Protein AF-0000000077102112 (afdb_homodimer)

Organism: NCBI:txid592028

Sequence (318 aa):
MKQGGIRLAAVKQLTRPEEIVARIREIYVPNHFMSDYFHIDIDDIRCGKVTVSLLTDPRKHTNHREVLHGGVMMALADSVTGVTGASVGAVVVTVSLTMSFIRNARPGSRIRVKSHITHNGRTTIVIAAEMYDEDDKLMANILADMMIVDHFPEIPRKWMKQGGIRLAAVKQLTRPEEIVARIREIYVPNHFMSDYFHIDIDDIRCGKVTVSLLTDPRKHTNHREVLHGGVMMALADSVTGVTGASVGAVVVTVSLTMSFIRNARPGSRIRVKSHITHNGRTTIVIAAEMYDEDDKLMANILADMMIVDHFPEIPRKW

InterPro domains:
  IPR003736 Phenylacetic acid degradation-related domain [TIGR00369] (39-141)
  IPR006683 Thioesterase domain [PF03061] (67-139)
  IPR029069 HotDog domain superfamily [SSF54637] (22-140)
  IPR039298 Acyl-coenzyme A thioesterase 13 [PTHR21660] (39-142)

Structure (mmCIF, N/CA/C/O backbone):
data_AF-0000000077102112-model_v1
#
loop_
_entity.id
_entity.type
_entity.pdbx_description
1 polymer 'Thioesterase domain-containing protein'
#
loop_
_atom_site.group_PDB
_atom_site.id
_atom_site.type_symbol
_atom_site.label_atom_id
_atom_site.label_alt_id
_atom_site.label_comp_id
_atom_site.label_asym_id
_atom_site.label_entity_id
_atom_site.label_seq_id
_atom_site.pdbx_PDB_ins_code
_atom_site.Cartn_x
_atom_site.Cartn_y
_atom_site.Cartn_z
_atom_site.occupancy
_atom_site.B_iso_or_equiv
_atom_site.auth_seq_id
_atom_site.auth_comp_id
_atom_site.auth_asym_id
_atom_site.auth_atom_id
_atom_site.pdbx_PDB_model_num
ATOM 1 N N . MET A 1 1 ? 27.438 43.812 20.016 1 35.31 1 MET A N 1
ATOM 2 C CA . MET A 1 1 ? 26.266 43.938 19.141 1 35.31 1 MET A CA 1
ATOM 3 C C . MET A 1 1 ? 25.297 42.781 19.359 1 35.31 1 MET A C 1
ATOM 5 O O . MET A 1 1 ? 25.688 41.625 19.281 1 35.31 1 MET A O 1
ATOM 9 N N . LYS A 1 2 ? 24.266 43 20.172 1 42.12 2 LYS A N 1
ATOM 10 C CA . LYS A 1 2 ? 23.281 42.031 20.641 1 42.12 2 LYS A CA 1
ATOM 11 C C . LYS A 1 2 ? 22.609 41.312 19.469 1 42.12 2 LYS A C 1
ATOM 13 O O . LYS A 1 2 ? 22.125 41.969 18.531 1 42.12 2 LYS A O 1
ATOM 18 N N . GLN A 1 3 ? 23.016 40.156 18.969 1 40.22 3 GLN A N 1
ATOM 19 C CA . GLN A 1 3 ? 22.344 39.375 17.938 1 40.22 3 GLN A CA 1
ATOM 20 C C . GLN A 1 3 ? 20.828 39.312 18.188 1 40.22 3 GLN A C 1
ATOM 22 O O . GLN A 1 3 ? 20.391 38.75 19.188 1 40.22 3 GLN A O 1
ATOM 27 N N . GLY A 1 4 ? 20.016 40.344 17.859 1 37.41 4 GLY A N 1
ATOM 28 C CA . GLY A 1 4 ? 18.562 40.375 17.969 1 37.41 4 GLY A CA 1
ATOM 29 C C . GLY A 1 4 ? 17.922 39.094 17.484 1 37.41 4 GLY A C 1
ATOM 30 O O . GLY A 1 4 ? 18.125 38.688 16.344 1 37.41 4 GLY A O 1
ATOM 31 N N . GLY A 1 5 ? 17.703 38.125 18.328 1 43.81 5 GLY A N 1
ATOM 32 C CA . GLY A 1 5 ? 16.984 36.906 17.984 1 43.81 5 GLY A CA 1
ATOM 33 C C . GLY A 1 5 ? 15.734 37.156 17.172 1 43.81 5 GLY A C 1
ATOM 34 O O . GLY A 1 5 ? 14.875 37.938 17.578 1 43.81 5 GLY A O 1
ATOM 35 N N . ILE A 1 6 ? 15.805 37.25 15.867 1 45.69 6 ILE A N 1
ATOM 36 C CA . ILE A 1 6 ? 14.633 37.281 15 1 45.69 6 ILE A CA 1
ATOM 37 C C . ILE A 1 6 ? 13.531 36.406 15.578 1 45.69 6 ILE A C 1
ATOM 39 O O . ILE A 1 6 ? 13.719 35.188 15.75 1 45.69 6 ILE A O 1
ATOM 43 N N . ARG A 1 7 ? 12.758 36.844 16.531 1 47.5 7 ARG A N 1
ATOM 44 C CA . ARG A 1 7 ? 11.523 36.188 16.969 1 47.5 7 ARG A CA 1
ATOM 45 C C . ARG A 1 7 ? 10.703 35.719 15.766 1 47.5 7 ARG A C 1
ATOM 47 O O . ARG A 1 7 ? 10.195 36.531 15.008 1 47.5 7 ARG A O 1
ATOM 54 N N . LEU A 1 8 ? 10.969 34.656 15.102 1 48.09 8 LEU A N 1
ATOM 55 C CA . LEU A 1 8 ? 10.016 34.125 14.133 1 48.09 8 LEU A CA 1
ATOM 56 C C . LEU A 1 8 ? 8.586 34.344 14.602 1 48.09 8 LEU A C 1
ATOM 58 O O . LEU A 1 8 ? 8.227 33.969 15.719 1 48.09 8 LEU A O 1
ATOM 62 N N . ALA A 1 9 ? 7.906 35.375 14.258 1 52.84 9 ALA A N 1
ATOM 63 C CA . ALA A 1 9 ? 6.516 35.719 14.547 1 52.84 9 ALA A CA 1
ATOM 64 C C . ALA A 1 9 ? 5.656 34.469 14.695 1 52.84 9 ALA A C 1
ATOM 66 O O . ALA A 1 9 ? 5.723 33.562 13.859 1 52.84 9 ALA A O 1
ATOM 67 N N . ALA A 1 10 ? 5.219 34.062 15.867 1 67.62 10 ALA A N 1
ATOM 68 C CA . ALA A 1 10 ? 4.34 32.969 16.219 1 67.62 10 ALA A CA 1
ATOM 69 C C . ALA A 1 10 ? 3.135 32.875 15.289 1 67.62 10 ALA A C 1
ATOM 71 O O . ALA A 1 10 ? 2.418 33.875 15.117 1 67.62 10 ALA A O 1
ATOM 72 N N . VAL A 1 11 ? 3.07 32.125 14.172 1 79.62 11 VAL A N 1
ATOM 73 C CA . VAL A 1 11 ? 1.922 31.906 13.297 1 79.62 11 VAL A CA 1
ATOM 74 C C . VAL A 1 11 ? 0.667 31.688 14.141 1 79.62 11 VAL A C 1
ATOM 76 O O . VAL A 1 11 ? 0.67 30.859 15.062 1 79.62 11 VAL A O 1
ATOM 79 N N . LYS A 1 12 ? -0.269 32.625 14.031 1 91.69 12 LYS A N 1
ATOM 80 C CA . LYS A 1 12 ? -1.549 32.469 14.719 1 91.69 12 LYS A CA 1
ATOM 81 C C . LYS A 1 12 ? -2.25 31.188 14.305 1 91.69 12 LYS A C 1
ATOM 83 O O . LYS A 1 12 ? -2.385 30.906 13.109 1 91.69 12 LYS A O 1
ATOM 88 N N . GLN A 1 13 ? -2.699 30.422 15.289 1 95.25 13 GLN A N 1
ATOM 89 C CA . GLN A 1 13 ? -3.416 29.188 15.008 1 95.25 13 GLN A CA 1
ATOM 90 C C . GLN A 1 13 ? -4.855 29.469 14.578 1 95.25 13 GLN A C 1
ATOM 92 O O . GLN A 1 13 ? -5.5 30.375 15.109 1 95.25 13 GLN A O 1
ATOM 97 N N . LEU A 1 14 ? -5.254 28.688 13.602 1 97.5 14 LEU A N 1
ATOM 98 C CA . LEU A 1 14 ? -6.652 28.75 13.188 1 97.5 14 LEU A CA 1
ATOM 99 C C . LEU A 1 14 ? -7.57 28.266 14.305 1 97.5 14 LEU A C 1
ATOM 101 O O . LEU A 1 14 ? -7.203 27.375 15.07 1 97.5 14 LEU A O 1
ATOM 105 N N . THR A 1 15 ? -8.781 28.859 14.391 1 96.12 15 THR A N 1
ATOM 106 C CA . THR A 1 15 ? -9.656 28.5 15.5 1 96.12 15 THR A CA 1
ATOM 107 C C . THR A 1 15 ? -10.969 27.906 14.992 1 96.12 15 THR A C 1
ATOM 109 O O . THR A 1 15 ? -11.633 27.156 15.703 1 96.12 15 THR A O 1
ATOM 112 N N . ARG A 1 16 ? -11.336 28.25 13.789 1 97.56 16 ARG A N 1
ATOM 113 C CA . ARG A 1 16 ? -12.594 27.75 13.234 1 97.56 16 ARG A CA 1
ATOM 114 C C . ARG A 1 16 ? -12.391 26.406 12.531 1 97.56 16 ARG A C 1
ATOM 116 O O . ARG A 1 16 ? -11.547 26.297 11.633 1 97.56 16 ARG A O 1
ATOM 123 N N . PRO A 1 17 ? -13.148 25.453 12.883 1 98.19 17 PRO A N 1
ATOM 124 C CA . PRO A 1 17 ? -12.992 24.125 12.273 1 98.19 17 PRO A CA 1
ATOM 125 C C . PRO A 1 17 ? -13.023 24.172 10.75 1 98.19 17 PRO A C 1
ATOM 127 O O . PRO A 1 17 ? -12.234 23.5 10.094 1 98.19 17 PRO A O 1
ATOM 130 N N . GLU A 1 18 ? -13.891 24.953 10.172 1 98.25 18 GLU A N 1
ATOM 131 C CA . GLU A 1 18 ? -14.023 25.031 8.719 1 98.25 18 GLU A CA 1
ATOM 132 C C . GLU A 1 18 ? -12.742 25.547 8.078 1 98.25 18 GLU A C 1
ATOM 134 O O . GLU A 1 18 ? -12.375 25.109 6.98 1 98.25 18 GLU A O 1
ATOM 139 N N . GLU A 1 19 ? -12.078 26.469 8.711 1 98.44 19 GLU A N 1
ATOM 140 C CA . GLU A 1 19 ? -10.82 27.016 8.203 1 98.44 19 GLU A CA 1
ATOM 141 C C . GLU A 1 19 ? -9.688 26 8.312 1 98.44 19 GLU A C 1
ATOM 143 O O . GLU A 1 19 ? -8.82 25.922 7.441 1 98.44 19 GLU A O 1
ATOM 148 N N . ILE A 1 20 ? -9.703 25.297 9.445 1 98.69 20 ILE A N 1
ATOM 149 C CA . ILE A 1 20 ? -8.695 24.266 9.664 1 98.69 20 ILE A CA 1
ATOM 150 C C . ILE A 1 20 ? -8.82 23.172 8.594 1 98.69 20 ILE A C 1
ATOM 152 O O . ILE A 1 20 ? -7.832 22.797 7.957 1 98.69 20 ILE A O 1
ATOM 156 N N . VAL A 1 21 ? -10.039 22.719 8.336 1 98.81 21 VAL A N 1
ATOM 157 C CA . VAL A 1 21 ? -10.32 21.688 7.328 1 98.81 21 VAL A CA 1
ATOM 158 C C . VAL A 1 21 ? -9.891 22.188 5.949 1 98.81 21 VAL A C 1
ATOM 160 O O . VAL A 1 21 ? -9.25 21.453 5.195 1 98.81 21 VAL A O 1
ATOM 163 N N . ALA A 1 22 ? -10.219 23.453 5.602 1 98.69 22 ALA A N 1
ATOM 164 C CA . ALA A 1 22 ? -9.844 24.047 4.316 1 98.69 22 ALA A CA 1
ATOM 165 C C . ALA A 1 22 ? -8.328 24.094 4.152 1 98.69 22 ALA A C 1
ATOM 167 O O . ALA A 1 22 ? -7.809 23.797 3.074 1 98.69 22 ALA A O 1
ATOM 168 N N . ARG A 1 23 ? -7.652 24.422 5.219 1 98.5 23 ARG A N 1
ATOM 169 C CA . ARG A 1 23 ? -6.199 24.516 5.18 1 98.5 23 ARG A CA 1
ATOM 170 C C . ARG A 1 23 ? -5.566 23.156 4.93 1 98.5 23 ARG A C 1
ATOM 172 O O . ARG A 1 23 ? -4.613 23.031 4.156 1 98.5 23 ARG A O 1
ATOM 179 N N . ILE A 1 24 ? -6.055 22.141 5.641 1 98.69 24 ILE A N 1
ATOM 180 C CA . ILE A 1 24 ? -5.539 20.797 5.465 1 98.69 24 ILE A CA 1
ATOM 181 C C . ILE A 1 24 ? -5.738 20.344 4.02 1 98.69 24 ILE A C 1
ATOM 183 O O . ILE A 1 24 ? -4.828 19.781 3.406 1 98.69 24 ILE A O 1
ATOM 187 N N . ARG A 1 25 ? -6.891 20.578 3.422 1 98.56 25 ARG A N 1
ATOM 188 C CA . ARG A 1 25 ? -7.148 20.219 2.027 1 98.56 25 ARG A CA 1
ATOM 189 C C . ARG A 1 25 ? -6.188 20.953 1.095 1 98.56 25 ARG A C 1
ATOM 191 O O . ARG A 1 25 ? -5.691 20.359 0.128 1 98.56 25 ARG A O 1
ATOM 198 N N . GLU A 1 26 ? -5.918 22.203 1.374 1 98.06 26 GLU A N 1
ATOM 199 C CA . GLU A 1 26 ? -4.988 23 0.574 1 98.06 26 GLU A CA 1
ATOM 200 C C . GLU A 1 26 ? -3.586 22.391 0.599 1 98.06 26 GLU A C 1
ATOM 202 O O . GLU A 1 26 ? -2.904 22.344 -0.428 1 98.06 26 GLU A O 1
ATOM 207 N N . ILE A 1 27 ? -3.174 21.984 1.814 1 97.81 27 ILE A N 1
ATOM 208 C CA . ILE A 1 27 ? -1.849 21.406 1.995 1 97.81 27 ILE A CA 1
ATOM 209 C C . ILE A 1 27 ? -1.694 20.172 1.092 1 97.81 27 ILE A C 1
ATOM 211 O O . ILE A 1 27 ? -0.616 19.938 0.545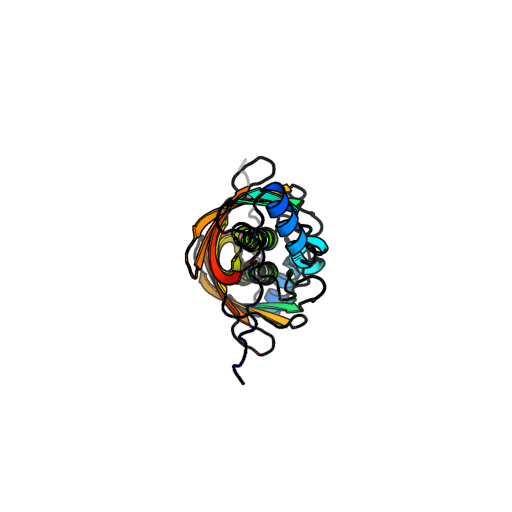 1 97.81 27 ILE A O 1
ATOM 215 N N . TYR A 1 28 ? -2.756 19.406 0.877 1 97.81 28 TYR A N 1
ATOM 216 C CA . TYR A 1 28 ? -2.633 18.109 0.229 1 97.81 28 TYR A CA 1
ATOM 217 C C . TYR A 1 28 ? -3.043 18.188 -1.236 1 97.81 28 TYR A C 1
ATOM 219 O O . TYR A 1 28 ? -3.031 17.188 -1.946 1 97.81 28 TYR A O 1
ATOM 227 N N . VAL A 1 29 ? -3.303 19.375 -1.762 1 94.88 29 VAL A N 1
ATOM 228 C CA . VAL A 1 29 ? -3.674 19.609 -3.152 1 94.88 29 VAL A CA 1
ATOM 229 C C . VAL A 1 29 ? -2.529 19.188 -4.07 1 94.88 29 VAL A C 1
ATOM 231 O O . VAL A 1 29 ? -2.738 18.453 -5.039 1 94.88 29 VAL A O 1
ATOM 234 N N . PRO A 1 30 ? -1.342 19.547 -3.67 1 94.75 30 PRO A N 1
ATOM 235 C CA . PRO A 1 30 ? -0.249 19.188 -4.582 1 94.75 30 PRO A CA 1
ATOM 236 C C . PRO A 1 30 ? 0.264 17.766 -4.367 1 94.75 30 PRO A C 1
ATOM 238 O O . PRO A 1 30 ? 1.397 17.453 -4.738 1 94.75 30 PRO A O 1
ATOM 241 N N . ASN A 1 31 ? -0.495 16.969 -3.75 1 97.19 31 ASN A N 1
ATOM 242 C CA . ASN A 1 31 ? -0.128 15.57 -3.561 1 97.19 31 ASN A CA 1
ATOM 243 C C . ASN A 1 31 ? -0.348 14.758 -4.832 1 97.19 31 ASN A C 1
ATOM 245 O O . ASN A 1 31 ? -1.435 14.219 -5.047 1 97.19 31 ASN A O 1
ATOM 249 N N . HIS A 1 32 ? 0.63 14.523 -5.621 1 96.62 32 HIS A N 1
ATOM 250 C CA . HIS A 1 32 ? 0.5 13.953 -6.957 1 96.62 32 HIS A CA 1
ATOM 251 C C . HIS A 1 32 ? -0.043 12.523 -6.895 1 96.62 32 HIS A C 1
ATOM 253 O O . HIS A 1 32 ? -0.903 12.148 -7.695 1 96.62 32 HIS A O 1
ATOM 259 N N . PHE A 1 33 ? 0.491 11.766 -5.922 1 98.5 33 PHE A N 1
ATOM 260 C CA . PHE A 1 33 ? 0.051 10.383 -5.832 1 98.5 33 PHE A CA 1
ATOM 261 C C . PHE A 1 33 ? -1.434 10.305 -5.496 1 98.5 33 PHE A C 1
ATOM 263 O O . PHE A 1 33 ? -2.197 9.625 -6.184 1 98.5 33 PHE A O 1
ATOM 270 N N . MET A 1 34 ? -1.859 11.039 -4.512 1 97.81 34 MET A N 1
ATOM 271 C CA . MET A 1 34 ? -3.234 10.984 -4.02 1 97.81 34 MET A CA 1
ATOM 272 C C . MET A 1 34 ? -4.191 11.633 -5.012 1 97.81 34 MET A C 1
ATOM 274 O O . MET A 1 34 ? -5.203 11.039 -5.387 1 97.81 34 MET A O 1
ATOM 278 N N . SER A 1 35 ? -3.824 12.812 -5.469 1 96.5 35 SER A N 1
ATOM 279 C CA . SER A 1 35 ? -4.766 13.656 -6.199 1 96.5 35 SER A CA 1
ATOM 280 C C . SER A 1 35 ? -4.75 13.336 -7.691 1 96.5 35 SER A C 1
ATOM 282 O O . SER A 1 35 ? -5.805 13.164 -8.305 1 96.5 35 SER A O 1
ATOM 284 N N . ASP A 1 36 ? -3.633 13.117 -8.289 1 95.94 36 ASP A N 1
ATOM 285 C CA . ASP A 1 36 ? -3.506 13.031 -9.742 1 95.94 36 ASP A CA 1
ATOM 286 C C . ASP A 1 36 ? -3.479 11.578 -10.203 1 95.94 36 ASP A C 1
ATOM 288 O O . ASP A 1 36 ? -4 11.25 -11.273 1 95.94 36 ASP A O 1
ATOM 292 N N . TYR A 1 37 ? -2.865 10.75 -9.445 1 97 37 TYR A N 1
ATOM 293 C CA . TYR A 1 37 ? -2.598 9.398 -9.93 1 97 37 TYR A CA 1
ATOM 294 C C . TYR A 1 37 ? -3.658 8.422 -9.43 1 97 37 TYR A C 1
ATOM 296 O O . TYR A 1 37 ? -4.352 7.789 -10.227 1 97 37 TYR A O 1
ATOM 304 N N . PHE A 1 38 ? -3.912 8.352 -8.047 1 97.56 38 PHE A N 1
ATOM 305 C CA . PHE A 1 38 ? -4.875 7.414 -7.48 1 97.56 38 PHE A CA 1
ATOM 306 C C . PHE A 1 38 ? -6.258 8.039 -7.395 1 97.56 38 PHE A C 1
ATOM 308 O O . PHE A 1 38 ? -7.258 7.336 -7.246 1 97.56 38 PHE A O 1
ATOM 315 N N . HIS A 1 39 ? -6.34 9.359 -7.438 1 97.19 39 HIS A N 1
ATOM 316 C CA . HIS A 1 39 ? -7.598 10.086 -7.328 1 97.19 39 HIS A CA 1
ATOM 317 C C . HIS A 1 39 ? -8.32 9.742 -6.031 1 97.19 39 HIS A C 1
ATOM 319 O O . HIS A 1 39 ? -9.5 9.375 -6.047 1 97.19 39 HIS A O 1
ATOM 325 N N . ILE A 1 40 ? -7.625 9.93 -4.969 1 98.5 40 ILE A N 1
ATOM 326 C CA . ILE A 1 40 ? -8.148 9.703 -3.627 1 98.5 40 ILE A CA 1
ATOM 327 C C . ILE A 1 40 ? -8.844 10.961 -3.125 1 98.5 40 ILE A C 1
ATOM 329 O O . ILE A 1 40 ? -8.312 12.062 -3.246 1 98.5 40 ILE A O 1
ATOM 333 N N . ASP A 1 41 ? -10.016 10.773 -2.59 1 98.44 41 ASP A N 1
ATOM 334 C CA . ASP A 1 41 ? -10.789 11.883 -2.033 1 98.44 41 ASP A CA 1
ATOM 335 C C . ASP A 1 41 ? -10.633 11.953 -0.515 1 98.44 41 ASP A C 1
ATOM 337 O O . ASP A 1 41 ? -10.648 10.93 0.165 1 98.44 41 ASP A O 1
ATOM 341 N N . ILE A 1 42 ? -10.453 13.125 -0.014 1 98.81 42 ILE A N 1
ATOM 342 C CA . ILE A 1 42 ? -10.562 13.367 1.421 1 98.81 42 ILE A CA 1
ATOM 343 C C . ILE A 1 42 ? -12.016 13.695 1.775 1 98.81 42 ILE A C 1
ATOM 345 O O . ILE A 1 42 ? -12.477 14.812 1.534 1 98.81 42 ILE A O 1
ATOM 349 N N . ASP A 1 43 ? -12.711 12.797 2.402 1 98.81 43 ASP A N 1
ATOM 350 C CA . ASP A 1 43 ? -14.164 12.891 2.549 1 98.81 43 ASP A CA 1
ATOM 351 C C . ASP A 1 43 ? -14.539 13.703 3.787 1 98.81 43 ASP A C 1
ATOM 353 O O . ASP A 1 43 ? -15.508 14.461 3.768 1 98.81 43 ASP A O 1
ATOM 357 N N . ASP A 1 44 ? -13.82 13.43 4.848 1 98.81 44 ASP A N 1
ATOM 358 C CA . ASP A 1 44 ? -14.133 14.039 6.133 1 98.81 44 ASP A CA 1
ATOM 359 C C . ASP A 1 44 ? -12.867 14.258 6.961 1 98.81 44 ASP A C 1
ATOM 361 O O . ASP A 1 44 ? -11.961 13.414 6.949 1 98.81 44 ASP A O 1
ATOM 365 N N . ILE A 1 45 ? -12.82 15.375 7.566 1 98.88 45 ILE A N 1
ATOM 366 C CA . ILE A 1 45 ? -11.742 15.719 8.484 1 98.88 45 ILE A CA 1
ATOM 367 C C . ILE A 1 45 ? -12.328 16.25 9.789 1 98.88 45 ILE A C 1
ATOM 369 O O . ILE A 1 45 ? -13.094 17.219 9.789 1 98.88 45 ILE A O 1
ATOM 373 N N . ARG A 1 46 ? -12.055 15.641 10.797 1 98.81 46 ARG A N 1
ATOM 374 C CA . ARG A 1 46 ? -12.25 16.094 12.164 1 98.81 46 ARG A CA 1
ATOM 375 C C . ARG A 1 46 ? -10.953 16.031 12.961 1 98.81 46 ARG A C 1
ATOM 377 O O . ARG A 1 46 ? -9.953 15.484 12.484 1 98.81 46 ARG A O 1
ATOM 384 N N . CYS A 1 47 ? -10.953 16.672 14.109 1 98.81 47 CYS A N 1
ATOM 385 C CA . CYS A 1 47 ? -9.75 16.641 14.938 1 98.81 47 CYS A CA 1
ATOM 386 C C . CYS A 1 47 ? -9.367 15.211 15.297 1 98.81 47 CYS A C 1
ATOM 388 O O . CYS A 1 47 ? -10.047 14.562 16.094 1 98.81 47 CYS A O 1
ATOM 390 N N . GLY A 1 48 ? -8.328 14.727 14.656 1 98.81 48 GLY A N 1
ATOM 391 C CA . GLY A 1 48 ? -7.793 13.406 14.938 1 98.81 48 GLY A CA 1
ATOM 392 C C . GLY A 1 48 ? -8.547 12.297 14.242 1 98.81 48 GLY A C 1
ATOM 393 O O . GLY A 1 48 ? -8.328 11.109 14.516 1 98.81 48 GLY A O 1
ATOM 394 N N . LYS A 1 49 ? -9.5 12.578 13.391 1 98.94 49 LYS A N 1
ATOM 395 C CA . LYS A 1 49 ? -10.305 11.609 12.648 1 98.94 49 LYS A CA 1
ATOM 396 C C . LYS A 1 49 ? -10.438 12.016 11.188 1 98.94 49 LYS A C 1
ATOM 398 O O . LYS A 1 49 ? -10.812 13.148 10.883 1 98.94 49 LYS A O 1
ATOM 403 N N . VAL A 1 50 ? -10.141 11.094 10.305 1 98.94 50 VAL A N 1
ATOM 404 C CA . VAL A 1 50 ? -10.164 11.414 8.883 1 98.94 50 VAL A CA 1
ATOM 405 C C . VAL A 1 50 ? -10.734 10.234 8.094 1 98.94 50 VAL A C 1
ATOM 407 O O . VAL A 1 50 ? -10.5 9.078 8.445 1 98.94 50 VAL A O 1
ATOM 410 N N . THR A 1 51 ? -11.492 10.523 7.059 1 98.94 51 THR A N 1
ATOM 411 C CA . THR A 1 51 ? -11.977 9.539 6.098 1 98.94 51 THR A CA 1
ATOM 412 C C . THR A 1 51 ? -11.523 9.891 4.684 1 98.94 51 THR A C 1
ATOM 414 O O . THR A 1 51 ? -11.648 11.039 4.25 1 98.94 51 THR A O 1
ATOM 417 N N . VAL A 1 52 ? -10.953 8.945 4.008 1 98.94 52 VAL A N 1
ATOM 418 C CA . VAL A 1 52 ? -10.625 9.086 2.592 1 98.94 52 VAL A CA 1
ATOM 419 C C . VAL A 1 52 ? -11.281 7.965 1.795 1 98.94 52 VAL A C 1
ATOM 421 O O . VAL A 1 52 ? -11.688 6.949 2.363 1 98.94 52 VAL A O 1
ATOM 424 N N . SER A 1 53 ? -11.375 8.156 0.477 1 98.88 53 SER A N 1
ATOM 425 C CA . SER A 1 53 ? -12 7.137 -0.353 1 98.88 53 SER A CA 1
ATOM 426 C C . SER A 1 53 ? -11.43 7.141 -1.766 1 98.88 53 SER A C 1
ATOM 428 O O . SER A 1 53 ? -10.719 8.078 -2.15 1 98.88 53 SER A O 1
ATOM 430 N N . LEU A 1 54 ? -11.672 6.082 -2.441 1 98.5 54 LEU A N 1
ATOM 431 C CA . LEU A 1 54 ? -11.242 5.844 -3.816 1 98.5 54 LEU A CA 1
ATOM 432 C C . LEU A 1 54 ? -12.32 5.098 -4.598 1 98.5 54 LEU A C 1
ATOM 434 O O . LEU A 1 54 ? -12.844 4.086 -4.129 1 98.5 54 LEU A O 1
ATOM 438 N N . LEU A 1 55 ? -12.75 5.684 -5.707 1 98.62 55 LEU A N 1
ATOM 439 C CA . LEU A 1 55 ? -13.531 4.902 -6.656 1 98.62 55 LEU A CA 1
ATOM 440 C C . LEU A 1 55 ? -12.633 3.988 -7.484 1 98.62 55 LEU A C 1
ATOM 442 O O . LEU A 1 55 ? -11.805 4.465 -8.258 1 98.62 55 LEU A O 1
ATOM 446 N N . THR A 1 56 ? -12.797 2.693 -7.32 1 98.38 56 THR A N 1
ATOM 447 C CA . THR A 1 56 ? -11.906 1.754 -7.996 1 98.38 56 THR A CA 1
ATOM 448 C C . THR A 1 56 ? -12.234 1.678 -9.484 1 98.38 56 THR A C 1
ATOM 450 O O . THR A 1 56 ? -13.383 1.854 -9.883 1 98.38 56 THR A O 1
ATOM 453 N N . ASP A 1 57 ? -11.266 1.461 -10.258 1 98.12 57 ASP A N 1
ATOM 454 C CA . ASP A 1 57 ? -11.352 1.304 -11.711 1 98.12 57 ASP A CA 1
ATOM 455 C C . ASP A 1 57 ? -10.922 -0.099 -12.133 1 98.12 57 ASP A C 1
ATOM 457 O O . ASP A 1 57 ? -9.75 -0.458 -12.023 1 98.12 57 ASP A O 1
ATOM 461 N N . PRO A 1 58 ? -11.82 -0.896 -12.695 1 97.44 58 PRO A N 1
ATOM 462 C CA . PRO A 1 58 ? -11.484 -2.273 -13.062 1 97.44 58 PRO A CA 1
ATOM 463 C C . PRO A 1 58 ? -10.352 -2.355 -14.078 1 97.44 58 PRO A C 1
ATOM 465 O O . PRO A 1 58 ? -9.625 -3.352 -14.117 1 97.44 58 PRO A O 1
ATOM 468 N N . ARG A 1 59 ? -10.109 -1.357 -14.812 1 97.12 59 ARG A N 1
ATOM 469 C CA . ARG A 1 59 ? -9.086 -1.379 -15.852 1 97.12 59 ARG A CA 1
ATOM 470 C C . ARG A 1 59 ? -7.715 -1.024 -15.273 1 97.12 59 ARG A C 1
ATOM 472 O O . ARG A 1 59 ? -6.695 -1.18 -15.953 1 97.12 59 ARG A O 1
ATOM 479 N N . LYS A 1 60 ? -7.707 -0.543 -14.047 1 97.88 60 LYS A N 1
ATOM 480 C CA . LYS A 1 60 ? -6.457 -0.062 -13.469 1 97.88 60 LYS A CA 1
ATOM 481 C C . LYS A 1 60 ? -6.121 -0.817 -12.18 1 97.88 60 LYS A C 1
ATOM 483 O O . LYS A 1 60 ? -4.949 -1.076 -11.898 1 97.88 60 LYS A O 1
ATOM 488 N N . HIS A 1 61 ? -7.18 -1.16 -11.438 1 98.31 61 HIS A N 1
ATOM 489 C CA . HIS A 1 61 ? -6.945 -1.48 -10.039 1 98.31 61 HIS A CA 1
ATOM 490 C C . HIS A 1 61 ? -7.09 -2.977 -9.781 1 98.31 61 HIS A C 1
ATOM 492 O O . HIS A 1 61 ? -7.027 -3.426 -8.633 1 98.31 61 HIS A O 1
ATOM 498 N N . THR A 1 62 ? -7.254 -3.805 -10.836 1 97.88 62 THR A N 1
ATOM 499 C CA . THR A 1 62 ? -7.484 -5.23 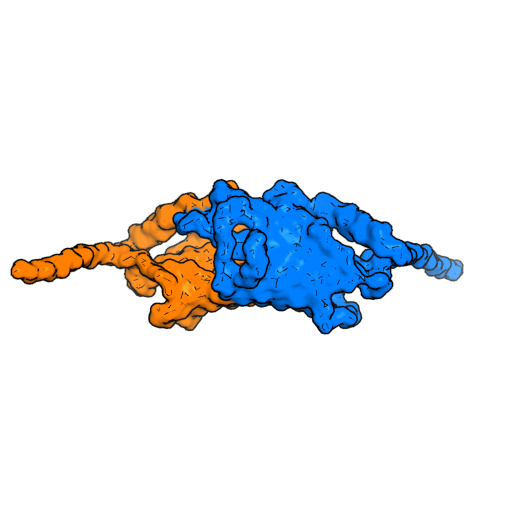-10.625 1 97.88 62 THR A CA 1
ATOM 500 C C . THR A 1 62 ? -6.203 -6.023 -10.859 1 97.88 62 THR A C 1
ATOM 502 O O . THR A 1 62 ? -5.309 -5.574 -11.578 1 97.88 62 THR A O 1
ATOM 505 N N . ASN A 1 63 ? -6.172 -7.199 -10.234 1 97.31 63 ASN A N 1
ATOM 506 C CA . ASN A 1 63 ? -5.074 -8.133 -10.445 1 97.31 63 ASN A CA 1
ATOM 507 C C . ASN A 1 63 ? -5.371 -9.094 -11.594 1 97.31 63 ASN A C 1
ATOM 509 O O . ASN A 1 63 ? -6.289 -8.867 -12.383 1 97.31 63 ASN A O 1
ATOM 513 N N . HIS A 1 64 ? -4.543 -10.086 -11.773 1 96.19 64 HIS A N 1
ATOM 514 C CA . HIS A 1 64 ? -4.652 -11.008 -12.898 1 96.19 64 HIS A CA 1
ATOM 515 C C . HIS A 1 64 ? -5.902 -11.875 -12.781 1 96.19 64 HIS A C 1
ATOM 517 O O . HIS A 1 64 ? -6.293 -12.539 -13.75 1 96.19 64 HIS A O 1
ATOM 523 N N . ARG A 1 65 ? -6.516 -11.852 -11.617 1 95.31 65 ARG A N 1
ATOM 524 C CA . ARG A 1 65 ? -7.754 -12.594 -11.406 1 95.31 65 ARG A CA 1
ATOM 525 C C . ARG A 1 65 ? -8.969 -11.672 -11.484 1 95.31 65 ARG A C 1
ATOM 527 O O . ARG A 1 65 ? -10.078 -12.062 -11.109 1 95.31 65 ARG A O 1
ATOM 534 N N . GLU A 1 66 ? -8.727 -10.461 -11.75 1 94.69 66 GLU A N 1
ATOM 535 C CA . GLU A 1 66 ? -9.766 -9.453 -11.984 1 94.69 66 GLU A CA 1
ATOM 536 C C . GLU A 1 66 ? -10.453 -9.07 -10.68 1 94.69 66 GLU A C 1
ATOM 538 O O . GLU A 1 66 ? -11.641 -8.734 -10.672 1 94.69 66 GLU A O 1
ATOM 543 N N . VAL A 1 67 ? -9.773 -9.273 -9.672 1 96.25 67 VAL A N 1
ATOM 544 C CA . VAL A 1 67 ? -10.219 -8.719 -8.398 1 96.25 67 VAL A CA 1
ATOM 545 C C . VAL A 1 67 ? -9.328 -7.551 -7.996 1 96.25 67 VAL A C 1
ATOM 547 O O . VAL A 1 67 ? -8.242 -7.371 -8.555 1 96.25 67 VAL A O 1
ATOM 550 N N . LEU A 1 68 ? -9.828 -6.758 -7.031 1 97.81 68 LEU A N 1
ATOM 551 C CA . LEU A 1 68 ? -9.055 -5.598 -6.602 1 97.81 68 LEU A CA 1
ATOM 552 C C . LEU A 1 68 ? -7.688 -6.02 -6.082 1 97.81 68 LEU A C 1
ATOM 554 O O . LEU A 1 68 ? -7.582 -6.938 -5.266 1 97.81 68 LEU A O 1
ATOM 558 N N . HIS A 1 69 ? -6.656 -5.43 -6.57 1 98.38 69 HIS A N 1
ATOM 559 C CA . HIS A 1 69 ? -5.301 -5.707 -6.113 1 98.38 69 HIS A CA 1
ATOM 560 C C . HIS A 1 69 ? -5.082 -5.199 -4.691 1 98.38 69 HIS A C 1
ATOM 562 O O . HIS A 1 69 ? -5.48 -4.082 -4.359 1 98.38 69 HIS A O 1
ATOM 568 N N . GLY A 1 70 ? -4.414 -5.902 -3.846 1 98.19 70 GLY A N 1
ATOM 569 C CA . GLY A 1 70 ? -4.141 -5.492 -2.477 1 98.19 70 GLY A CA 1
ATOM 570 C C . GLY A 1 70 ? -3.34 -4.207 -2.387 1 98.19 70 GLY A C 1
ATOM 571 O O . GLY A 1 70 ? -3.467 -3.457 -1.416 1 98.19 70 GLY A O 1
ATOM 572 N N . GLY A 1 71 ? -2.523 -3.988 -3.344 1 98.31 71 GLY A N 1
ATOM 573 C CA . GLY A 1 71 ? -1.733 -2.77 -3.393 1 98.31 71 GLY A CA 1
ATOM 574 C C . GLY A 1 71 ? -2.58 -1.512 -3.455 1 98.31 71 GLY A C 1
ATOM 575 O O . GLY A 1 71 ? -2.17 -0.456 -2.969 1 98.31 71 GLY A O 1
ATOM 576 N N . VAL A 1 72 ? -3.748 -1.608 -4.086 1 98.31 72 VAL A N 1
ATOM 577 C CA . VAL A 1 72 ? -4.684 -0.49 -4.133 1 98.31 72 VAL A CA 1
ATOM 578 C C . VAL A 1 72 ? -5.199 -0.188 -2.725 1 98.31 72 VAL A C 1
ATOM 580 O O . VAL A 1 72 ? -5.223 0.97 -2.303 1 98.31 72 VAL A O 1
ATOM 583 N N . MET A 1 73 ? -5.562 -1.262 -2.041 1 98.69 73 MET A N 1
ATOM 584 C CA . MET A 1 73 ? -6.051 -1.117 -0.674 1 98.69 73 MET A CA 1
ATOM 585 C C . MET A 1 73 ? -4.973 -0.533 0.232 1 98.69 73 MET A C 1
ATOM 587 O O . MET A 1 73 ? -5.246 0.374 1.021 1 98.69 73 MET A O 1
ATOM 591 N N . MET A 1 74 ? -3.791 -1.017 0.088 1 98.69 74 MET A N 1
ATOM 592 C CA . MET A 1 74 ? -2.691 -0.576 0.942 1 98.69 74 MET A CA 1
ATOM 593 C C . MET A 1 74 ? -2.338 0.881 0.665 1 98.69 74 MET A C 1
ATOM 595 O O . MET A 1 74 ? -2.033 1.638 1.589 1 98.69 74 MET A O 1
ATOM 599 N N . ALA A 1 75 ? -2.309 1.247 -0.593 1 98.56 75 ALA A N 1
ATOM 600 C CA . ALA A 1 75 ? -2.047 2.639 -0.953 1 98.56 75 ALA A CA 1
ATOM 601 C C . ALA A 1 75 ? -3.078 3.57 -0.322 1 98.56 75 ALA A C 1
ATOM 603 O O . ALA A 1 75 ? -2.729 4.633 0.194 1 98.56 75 ALA A O 1
ATOM 604 N N . LEU A 1 76 ? -4.34 3.152 -0.389 1 98.69 76 LEU A N 1
ATOM 605 C CA . LEU A 1 76 ? -5.391 3.955 0.232 1 98.69 76 LEU A CA 1
ATOM 606 C C . LEU A 1 76 ? -5.199 4.023 1.743 1 98.69 76 LEU A C 1
ATOM 608 O O . LEU A 1 76 ? -5.34 5.094 2.342 1 98.69 76 LEU A O 1
ATOM 612 N N . ALA A 1 77 ? -4.895 2.918 2.334 1 98.75 77 ALA A N 1
ATOM 613 C CA . ALA A 1 77 ? -4.664 2.838 3.775 1 98.75 77 ALA A CA 1
ATOM 614 C C . ALA A 1 77 ? -3.547 3.787 4.203 1 98.75 77 ALA A C 1
ATOM 616 O O . ALA A 1 77 ? -3.693 4.531 5.176 1 98.75 77 ALA A O 1
ATOM 617 N N . ASP A 1 78 ? -2.482 3.779 3.537 1 98.62 78 ASP A N 1
ATOM 618 C CA . ASP A 1 78 ? -1.361 4.656 3.859 1 98.62 78 ASP A CA 1
ATOM 619 C C . ASP A 1 78 ? -1.743 6.125 3.686 1 98.62 78 ASP A C 1
ATOM 621 O O . ASP A 1 78 ? -1.294 6.984 4.445 1 98.62 78 ASP A O 1
ATOM 625 N N . SER A 1 79 ? -2.539 6.414 2.682 1 98.44 79 SER A N 1
ATOM 626 C CA . SER A 1 79 ? -2.844 7.785 2.279 1 98.44 79 SER A CA 1
ATOM 627 C C . SER A 1 79 ? -3.596 8.531 3.377 1 98.44 79 SER A C 1
ATOM 629 O O . SER A 1 79 ? -3.473 9.75 3.504 1 98.44 79 SER A O 1
ATOM 631 N N . VAL A 1 80 ? -4.285 7.82 4.219 1 98.75 80 VAL A N 1
ATOM 632 C CA . VAL A 1 80 ? -5.113 8.492 5.215 1 98.75 80 VAL A CA 1
ATOM 633 C C . VAL A 1 80 ? -4.238 8.977 6.371 1 98.75 80 VAL A C 1
ATOM 635 O O . VAL A 1 80 ? -4.621 9.891 7.105 1 98.75 80 VAL A O 1
ATOM 638 N N . THR A 1 81 ? -3.105 8.352 6.543 1 98.44 81 THR A N 1
ATOM 639 C CA . THR A 1 81 ? -2.314 8.57 7.746 1 98.44 81 THR A CA 1
ATOM 640 C C . THR A 1 81 ? -1.742 9.984 7.766 1 98.44 81 THR A C 1
ATOM 642 O O . THR A 1 81 ? -1.764 10.656 8.797 1 98.44 81 THR A O 1
ATOM 645 N N . GLY A 1 82 ? -1.258 10.453 6.625 1 98.12 82 GLY A N 1
ATOM 646 C CA . GLY A 1 82 ? -0.731 11.812 6.555 1 98.12 82 GLY A CA 1
ATOM 647 C C . GLY A 1 82 ? -1.772 12.867 6.859 1 98.12 82 GLY A C 1
ATOM 648 O O . GLY A 1 82 ? -1.506 13.812 7.609 1 98.12 82 GLY A O 1
ATOM 649 N N . VAL A 1 83 ? -2.941 12.672 6.309 1 98.81 83 VAL A N 1
ATOM 650 C CA . VAL A 1 83 ? -4.023 13.633 6.516 1 98.81 83 VAL A CA 1
ATOM 651 C C . VAL A 1 83 ? -4.453 13.617 7.98 1 98.81 83 VAL A C 1
ATOM 653 O O . VAL A 1 83 ? -4.73 14.664 8.562 1 98.81 83 VAL A O 1
ATOM 656 N N . THR A 1 84 ? -4.492 12.453 8.523 1 98.94 84 THR A N 1
ATOM 657 C CA . THR A 1 84 ? -4.859 12.328 9.93 1 98.94 84 THR A CA 1
ATOM 658 C C . THR A 1 84 ? -3.854 13.047 10.82 1 98.94 84 THR A C 1
ATOM 660 O O . THR A 1 84 ? -4.238 13.766 11.75 1 98.94 84 THR A O 1
ATOM 663 N N . GLY A 1 85 ? -2.572 12.883 10.555 1 98.81 85 GLY A N 1
ATOM 664 C CA . GLY A 1 85 ? -1.568 13.648 11.273 1 98.81 85 GLY A CA 1
ATOM 665 C C . GLY A 1 85 ? -1.751 15.148 11.141 1 98.81 85 GLY A C 1
ATOM 666 O O . GLY A 1 85 ? -1.661 15.883 12.133 1 98.81 85 GLY A O 1
ATOM 667 N N . ALA A 1 86 ? -2.041 15.594 9.969 1 98.75 86 ALA A N 1
ATOM 668 C CA . ALA A 1 86 ? -2.229 17.016 9.711 1 98.75 86 ALA A CA 1
ATOM 669 C C . ALA A 1 86 ? -3.408 17.562 10.508 1 98.75 86 ALA A C 1
ATOM 671 O O . ALA A 1 86 ? -3.412 18.734 10.891 1 98.75 86 ALA A O 1
ATOM 672 N N . SER A 1 87 ? -4.395 16.734 10.758 1 98.88 87 SER A N 1
ATOM 673 C CA . SER A 1 87 ? -5.594 17.172 11.469 1 98.88 87 SER A CA 1
ATOM 674 C C . SER A 1 87 ? -5.258 17.641 12.883 1 98.88 87 SER A C 1
ATOM 676 O O . SER A 1 87 ? -6.062 18.312 13.531 1 98.88 87 SER A O 1
ATOM 678 N N . VAL A 1 88 ? -4.09 17.25 13.375 1 98.81 88 VAL A N 1
ATOM 679 C CA . VAL A 1 88 ? -3.689 17.703 14.703 1 98.81 88 VAL A CA 1
ATOM 680 C C . VAL A 1 88 ? -2.402 18.516 14.609 1 98.81 88 VAL A C 1
ATOM 682 O O . VAL A 1 88 ? -1.65 18.625 15.578 1 98.81 88 VAL A O 1
ATOM 685 N N . GLY A 1 89 ? -2.09 18.938 13.367 1 98.62 89 GLY A N 1
ATOM 686 C CA . GLY A 1 89 ? -1.008 19.891 13.148 1 98.62 89 GLY A CA 1
ATOM 687 C C . GLY A 1 89 ? 0.345 19.219 12.992 1 98.62 89 GLY A C 1
ATOM 688 O O . GLY A 1 89 ? 1.382 19.875 13.039 1 98.62 89 GLY A O 1
ATOM 689 N N . ALA A 1 90 ? 0.397 17.969 12.82 1 98.75 90 ALA A N 1
ATOM 690 C CA . ALA A 1 90 ? 1.661 17.234 12.773 1 98.75 90 ALA A CA 1
ATOM 691 C C . ALA A 1 90 ? 2.025 16.875 11.336 1 98.75 90 ALA A C 1
ATOM 693 O O . ALA A 1 90 ? 1.16 16.484 10.547 1 98.75 90 ALA A O 1
ATOM 694 N N . VAL A 1 91 ? 3.262 17.016 10.969 1 98.38 91 VAL A N 1
ATOM 695 C CA . VAL A 1 91 ? 3.871 16.406 9.789 1 98.38 91 VAL A CA 1
ATOM 696 C C . VAL A 1 91 ? 4.461 15.055 10.164 1 98.38 91 VAL A C 1
ATOM 698 O O . VAL A 1 91 ? 5.332 14.961 11.031 1 98.38 91 VAL A O 1
ATOM 701 N N . VAL A 1 92 ? 3.99 14.078 9.469 1 98.38 92 VAL A N 1
ATOM 702 C CA . VAL A 1 92 ? 4.352 12.75 9.953 1 98.38 92 VAL A CA 1
ATOM 703 C C . VAL A 1 92 ? 4.941 11.93 8.805 1 98.38 92 VAL A C 1
ATOM 705 O O . VAL A 1 92 ? 4.695 12.219 7.633 1 98.38 92 VAL A O 1
ATOM 708 N N . VAL A 1 93 ? 5.723 10.922 9.18 1 98.25 93 VAL A N 1
ATOM 709 C CA . VAL A 1 93 ? 6.18 9.852 8.297 1 98.25 93 VAL A CA 1
ATOM 710 C C . VAL A 1 93 ? 5.848 8.5 8.906 1 98.25 93 VAL A C 1
ATOM 712 O O . VAL A 1 93 ? 5.785 8.359 10.133 1 98.25 93 VAL A O 1
ATOM 715 N N . THR A 1 94 ? 5.617 7.594 8.086 1 98.69 94 THR A N 1
ATOM 716 C CA . THR A 1 94 ? 5.219 6.27 8.555 1 98.69 94 THR A CA 1
ATOM 717 C C . THR A 1 94 ? 6.426 5.488 9.062 1 98.69 94 THR A C 1
ATOM 719 O O . THR A 1 94 ? 7.445 5.391 8.375 1 98.69 94 THR A O 1
ATOM 722 N N . VAL A 1 95 ? 6.328 4.984 10.242 1 98.81 95 VAL A N 1
ATOM 723 C CA . VAL A 1 95 ? 7.344 4.105 10.812 1 98.81 95 VAL A CA 1
ATOM 724 C C . VAL A 1 95 ? 6.969 2.646 10.562 1 98.81 95 VAL A C 1
ATOM 726 O O . VAL A 1 95 ? 7.809 1.848 10.141 1 98.81 95 VAL A O 1
ATOM 729 N N . SER A 1 96 ? 5.734 2.375 10.828 1 98.88 96 SER A N 1
ATOM 730 C CA . SER A 1 96 ? 5.23 1.03 10.562 1 98.88 96 SER A CA 1
ATOM 731 C C . SER A 1 96 ? 3.744 1.055 10.227 1 98.88 96 SER A C 1
ATOM 733 O O . SER A 1 96 ? 3.014 1.935 10.688 1 98.88 96 SER A O 1
ATOM 735 N N . LEU A 1 97 ? 3.344 0.159 9.445 1 98.88 97 LEU A N 1
ATOM 736 C CA . LEU A 1 97 ? 1.937 -0.032 9.109 1 98.88 97 LEU A CA 1
ATOM 737 C C . LEU A 1 97 ? 1.608 -1.514 8.961 1 98.88 97 LEU A C 1
ATOM 739 O O . LEU A 1 97 ? 2.318 -2.244 8.266 1 98.88 97 LEU A O 1
ATOM 743 N N . THR A 1 98 ? 0.581 -1.927 9.648 1 98.88 98 THR A N 1
ATOM 744 C CA . THR A 1 98 ? 0.065 -3.287 9.555 1 98.88 98 THR A CA 1
ATOM 745 C C . THR A 1 98 ? -1.377 -3.287 9.062 1 98.88 98 THR A C 1
ATOM 747 O O . THR A 1 98 ? -2.184 -2.455 9.477 1 98.88 98 THR A O 1
ATOM 750 N N . MET A 1 99 ? -1.608 -4.168 8.188 1 98.88 99 MET A N 1
ATOM 751 C CA . MET A 1 99 ? -2.959 -4.32 7.656 1 98.88 99 MET A CA 1
ATOM 752 C C . MET A 1 99 ? -3.402 -5.777 7.707 1 98.88 99 MET A C 1
ATOM 754 O O . MET A 1 99 ? -2.66 -6.672 7.297 1 98.88 99 MET A O 1
ATOM 758 N N . SER A 1 100 ? -4.531 -6.023 8.242 1 98.94 100 SER A N 1
ATOM 759 C CA . SER A 1 100 ? -5.215 -7.312 8.188 1 98.94 100 SER A CA 1
ATOM 760 C C . SER A 1 100 ? -6.348 -7.293 7.168 1 98.94 100 SER A C 1
ATOM 762 O O . SER A 1 100 ? -7.305 -6.527 7.305 1 98.94 100 SER A O 1
ATOM 764 N N . PHE A 1 101 ? -6.215 -8.133 6.227 1 98.81 101 PHE A N 1
ATOM 765 C CA . PHE A 1 101 ? -7.188 -8.195 5.145 1 98.81 101 PHE A CA 1
ATOM 766 C C . PHE A 1 101 ? -8.32 -9.156 5.488 1 98.81 101 PHE A C 1
ATOM 768 O O . PHE A 1 101 ? -8.078 -10.266 5.973 1 98.81 101 PHE A O 1
ATOM 775 N N . ILE A 1 102 ? -9.531 -8.75 5.176 1 98.62 102 ILE A N 1
ATOM 776 C CA . ILE A 1 102 ? -10.695 -9.531 5.574 1 98.62 102 ILE A CA 1
ATOM 777 C C . ILE A 1 102 ? -11.531 -9.867 4.344 1 98.62 102 ILE A C 1
ATOM 779 O O . ILE A 1 102 ? -11.938 -11.016 4.16 1 98.62 102 ILE A O 1
ATOM 783 N N . ARG A 1 103 ? -11.797 -8.805 3.562 1 97.31 103 ARG A N 1
ATOM 784 C CA . ARG A 1 103 ? -12.68 -8.945 2.412 1 97.31 103 ARG A CA 1
ATOM 785 C C . ARG A 1 103 ? -12.227 -8.062 1.255 1 97.31 103 ARG A C 1
ATOM 787 O O . ARG A 1 103 ? -11.602 -7.023 1.47 1 97.31 103 ARG A O 1
ATOM 794 N N . ASN A 1 104 ? -12.539 -8.562 0.091 1 97.25 104 ASN A N 1
ATOM 795 C CA . ASN A 1 104 ? -12.305 -7.738 -1.087 1 97.25 104 ASN A CA 1
ATOM 796 C C . ASN A 1 104 ? -13.562 -6.969 -1.491 1 97.25 104 ASN A C 1
ATOM 798 O O . ASN A 1 104 ? -14.609 -7.098 -0.852 1 97.25 104 ASN A O 1
ATOM 802 N N . ALA A 1 105 ? -13.367 -6.047 -2.406 1 95.88 105 ALA A N 1
ATOM 803 C CA . ALA A 1 105 ? -14.508 -5.281 -2.906 1 95.88 105 ALA A CA 1
ATOM 804 C C . ALA A 1 105 ? -14.766 -5.582 -4.379 1 95.88 105 ALA A C 1
ATOM 806 O O . ALA A 1 105 ? -13.898 -6.129 -5.07 1 95.88 105 ALA A O 1
ATOM 807 N N . ARG A 1 106 ? -15.984 -5.266 -4.824 1 94.94 106 ARG A N 1
ATOM 808 C CA . ARG A 1 106 ? -16.328 -5.375 -6.238 1 94.94 106 ARG A CA 1
ATOM 809 C C . ARG A 1 106 ? -15.547 -4.371 -7.074 1 94.94 106 ARG A C 1
ATOM 811 O O . ARG A 1 106 ? -15.516 -3.18 -6.758 1 94.94 106 ARG A O 1
ATOM 818 N N . PRO A 1 107 ? -14.961 -4.922 -8.141 1 95.25 107 PRO A N 1
ATOM 819 C CA . PRO A 1 107 ? -14.32 -3.943 -9.031 1 95.25 107 PRO A CA 1
ATOM 820 C C . PRO A 1 107 ? -15.297 -2.873 -9.516 1 95.25 107 PRO A C 1
ATOM 822 O O . PRO A 1 107 ? -16.438 -3.184 -9.875 1 95.25 107 PRO A O 1
ATOM 825 N N . GLY A 1 108 ? -14.805 -1.65 -9.469 1 97.38 108 GLY A N 1
ATOM 826 C CA . GLY A 1 108 ? -15.648 -0.553 -9.914 1 97.38 108 GLY A CA 1
ATOM 827 C C . GLY A 1 108 ? -16.422 0.094 -8.781 1 97.38 108 GLY A C 1
ATOM 828 O O . GLY A 1 108 ? -17.172 1.055 -9 1 97.38 108 GLY A O 1
ATOM 829 N N . SER A 1 109 ? -16.266 -0.39 -7.602 1 97.94 109 SER A N 1
ATOM 830 C CA . SER A 1 109 ? -16.969 0.166 -6.449 1 97.94 109 SER A CA 1
ATOM 831 C C . SER A 1 109 ? -16.078 1.109 -5.656 1 97.94 109 SER A C 1
ATOM 833 O O . SER A 1 109 ? -14.859 1.136 -5.855 1 97.94 109 SER A O 1
ATOM 835 N N . ARG A 1 110 ? -16.75 1.917 -4.836 1 98.62 110 ARG A N 1
ATOM 836 C CA . ARG A 1 110 ? -16.016 2.816 -3.949 1 98.62 110 ARG A CA 1
ATOM 837 C C . ARG A 1 110 ? -15.594 2.1 -2.67 1 98.62 110 ARG A C 1
ATOM 839 O O . ARG A 1 110 ? -16.375 1.346 -2.088 1 98.62 110 ARG A O 1
ATOM 846 N N . ILE A 1 111 ? -14.344 2.35 -2.262 1 98.81 111 ILE A N 1
ATOM 847 C CA . ILE A 1 111 ? -13.875 1.885 -0.962 1 98.81 111 ILE A CA 1
ATOM 848 C C . ILE A 1 111 ? -13.43 3.076 -0.116 1 98.81 111 ILE A C 1
ATOM 850 O O . ILE A 1 111 ? -13.047 4.117 -0.653 1 98.81 111 ILE A O 1
ATOM 854 N N . ARG A 1 112 ? -13.5 2.904 1.218 1 98.88 112 ARG A N 1
ATOM 855 C CA . ARG A 1 112 ? -13.211 4.004 2.133 1 98.88 112 ARG A CA 1
ATOM 856 C C . ARG A 1 112 ? -12.383 3.527 3.318 1 98.88 112 ARG A C 1
ATOM 858 O O . ARG A 1 112 ? -12.516 2.383 3.758 1 98.88 112 ARG A O 1
ATOM 865 N N . VAL A 1 113 ? -11.586 4.414 3.809 1 98.94 113 VAL A N 1
ATOM 866 C CA . VAL A 1 113 ? -10.828 4.176 5.035 1 98.94 113 VAL A CA 1
ATOM 867 C C . VAL A 1 113 ? -11.164 5.25 6.066 1 98.94 113 VAL A C 1
ATOM 869 O O . VAL A 1 113 ? -11.047 6.445 5.785 1 98.94 113 VAL A O 1
ATOM 872 N N . LYS A 1 114 ? -11.555 4.836 7.203 1 98.94 114 LYS A N 1
ATOM 873 C CA . LYS A 1 114 ? -11.789 5.703 8.359 1 98.94 114 LYS A CA 1
ATOM 874 C C . LYS A 1 114 ? -10.688 5.535 9.398 1 98.94 114 LYS A C 1
ATOM 876 O O . LYS A 1 114 ? -10.398 4.418 9.836 1 98.94 114 LYS A O 1
ATOM 881 N N . SER A 1 115 ? -10.117 6.641 9.781 1 98.94 115 SER A N 1
ATOM 882 C CA . SER A 1 115 ? -8.992 6.57 10.703 1 98.94 115 SER A CA 1
ATOM 883 C C . SER A 1 115 ? -9.227 7.441 11.93 1 98.94 115 SER A C 1
ATOM 885 O O . SER A 1 115 ? -10.039 8.367 11.891 1 98.94 115 SER A O 1
ATOM 887 N N . HIS A 1 116 ? -8.523 7.113 13.008 1 98.94 116 HIS A N 1
ATOM 888 C CA . HIS A 1 116 ? -8.484 7.945 14.203 1 98.94 116 HIS A CA 1
ATOM 889 C C . HIS A 1 116 ? -7.18 7.75 14.969 1 98.94 116 HIS A C 1
ATOM 891 O O . HIS A 1 116 ? -6.578 6.676 14.914 1 98.94 116 HIS A O 1
ATOM 897 N N . ILE A 1 117 ? -6.824 8.758 15.672 1 98.94 117 ILE A N 1
ATOM 898 C CA . ILE A 1 117 ? -5.613 8.719 16.484 1 98.94 117 ILE A CA 1
ATOM 899 C C . ILE A 1 117 ? -5.906 8.023 17.812 1 98.94 117 ILE A C 1
ATOM 901 O O . ILE A 1 117 ? -6.809 8.43 18.547 1 98.94 117 ILE A O 1
ATOM 905 N N . THR A 1 118 ? -5.125 7.039 18.109 1 98.88 118 THR A N 1
ATOM 906 C CA . THR A 1 118 ? -5.281 6.332 19.375 1 98.88 118 THR A CA 1
ATOM 907 C C . THR A 1 118 ? -4.266 6.828 20.406 1 98.88 118 THR A C 1
ATOM 909 O O . THR A 1 118 ? -4.461 6.652 21.609 1 98.88 118 THR A O 1
ATOM 912 N N . HIS A 1 119 ? -3.205 7.379 19.953 1 98.75 119 HIS A N 1
ATOM 913 C CA . HIS A 1 119 ? -2.174 7.98 20.797 1 98.75 119 HIS A CA 1
ATOM 914 C C . HIS A 1 119 ? -1.521 9.172 20.094 1 98.75 119 HIS A C 1
ATOM 916 O O . HIS A 1 119 ? -0.974 9.023 19 1 98.75 119 HIS A O 1
ATOM 922 N N . ASN A 1 120 ? -1.646 10.266 20.656 1 98.44 120 ASN A N 1
ATOM 923 C CA . ASN A 1 120 ? -1.055 11.508 20.172 1 98.44 120 ASN A CA 1
ATOM 924 C C . ASN A 1 120 ? 0.084 11.984 21.062 1 98.44 120 ASN A C 1
ATOM 926 O O . ASN A 1 120 ? -0.11 12.852 21.922 1 98.44 120 ASN A O 1
ATOM 930 N N . GLY A 1 121 ? 1.254 11.422 20.812 1 97.69 121 GLY A N 1
ATOM 931 C CA . GLY A 1 121 ? 2.398 11.711 21.656 1 97.69 121 GLY A CA 1
ATOM 932 C C . GLY A 1 121 ? 3.221 12.883 21.172 1 97.69 121 GLY A C 1
ATOM 933 O O . GLY A 1 121 ? 2.818 13.586 20.25 1 97.69 121 GLY A O 1
ATOM 934 N N . ARG A 1 122 ? 4.387 13.109 21.859 1 96.88 122 ARG A N 1
ATOM 935 C CA . ARG A 1 122 ? 5.285 14.219 21.516 1 96.88 122 ARG A CA 1
ATOM 936 C C . ARG A 1 122 ? 6.051 13.93 20.234 1 96.88 122 ARG A C 1
ATOM 938 O O . ARG A 1 122 ? 6.266 14.828 19.422 1 96.88 122 ARG A O 1
ATOM 945 N N . THR A 1 123 ? 6.359 12.617 20.109 1 98.19 123 THR A N 1
ATOM 946 C CA . THR A 1 123 ? 7.23 12.273 18.984 1 98.19 123 THR A CA 1
ATOM 947 C C . THR A 1 123 ? 6.539 11.297 18.047 1 98.19 123 THR A C 1
ATOM 949 O O . THR A 1 123 ? 6.941 11.148 16.891 1 98.19 123 THR A O 1
ATOM 952 N N . THR A 1 124 ? 5.52 10.609 18.609 1 98.56 124 THR A N 1
ATOM 953 C CA . THR A 1 124 ? 4.852 9.609 17.781 1 98.56 124 THR A CA 1
ATOM 954 C C . THR A 1 124 ? 3.334 9.758 17.875 1 98.56 124 THR A C 1
ATOM 956 O O . THR A 1 124 ? 2.812 10.258 18.875 1 98.56 124 THR A O 1
ATOM 959 N N . ILE A 1 125 ? 2.732 9.367 16.812 1 98.88 125 ILE A N 1
ATOM 960 C CA . ILE A 1 125 ? 1.279 9.25 16.734 1 98.88 125 ILE A CA 1
ATOM 961 C C . ILE A 1 125 ? 0.9 7.836 16.297 1 98.88 125 ILE A C 1
ATOM 963 O O . ILE A 1 125 ? 1.516 7.277 15.375 1 98.88 125 ILE A O 1
ATOM 967 N N . VAL A 1 126 ? -0.033 7.203 16.969 1 98.94 126 VAL A N 1
ATOM 968 C CA . VAL A 1 126 ? -0.575 5.914 16.547 1 98.94 126 VAL A CA 1
ATOM 969 C C . VAL A 1 126 ? -1.958 6.109 15.93 1 98.94 126 VAL A C 1
ATOM 971 O O . VAL A 1 126 ? -2.824 6.754 16.516 1 98.94 126 VAL A O 1
ATOM 974 N N . ILE A 1 127 ? -2.146 5.621 14.789 1 98.94 127 ILE A N 1
ATOM 975 C CA . ILE A 1 127 ? -3.393 5.77 14.047 1 98.94 127 ILE A CA 1
ATOM 976 C C . ILE A 1 127 ? -4 4.395 13.773 1 98.94 127 ILE A C 1
ATOM 978 O O . ILE A 1 127 ? -3.34 3.521 13.203 1 98.94 127 ILE A O 1
ATOM 982 N N . ALA A 1 128 ? -5.188 4.215 14.211 1 99 128 ALA A N 1
ATOM 983 C CA . ALA A 1 128 ? -5.996 3.059 13.828 1 99 128 ALA A CA 1
ATOM 984 C C . ALA A 1 128 ? -6.973 3.416 12.719 1 99 128 ALA A C 1
ATOM 986 O O . ALA A 1 128 ? -7.449 4.551 12.641 1 99 128 ALA A O 1
ATOM 987 N N . ALA A 1 129 ? -7.25 2.43 11.859 1 98.94 129 ALA A N 1
ATOM 988 C CA . ALA A 1 129 ? -8.188 2.68 10.766 1 98.94 129 ALA A CA 1
ATOM 989 C C . ALA A 1 129 ? -8.898 1.397 10.352 1 98.94 129 ALA A C 1
ATOM 991 O O . ALA A 1 129 ? -8.445 0.296 10.672 1 98.94 129 ALA A O 1
ATOM 992 N N . GLU A 1 130 ? -9.984 1.6 9.734 1 98.94 130 GLU A N 1
ATOM 993 C CA . GLU A 1 130 ? -10.789 0.534 9.148 1 98.94 130 GLU A CA 1
ATOM 994 C C . GLU A 1 130 ? -11.188 0.87 7.711 1 98.94 130 GLU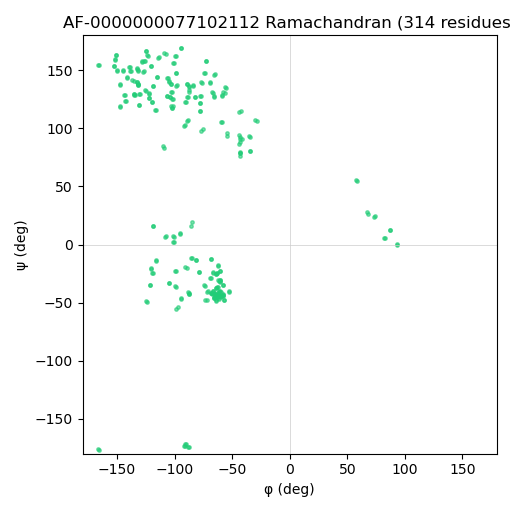 A C 1
ATOM 996 O O . GLU A 1 130 ? -11.523 2.016 7.41 1 98.94 130 GLU A O 1
ATOM 1001 N N . MET A 1 131 ? -11.102 -0.143 6.883 1 98.94 131 MET A N 1
ATOM 1002 C CA . MET A 1 131 ? -11.492 0.009 5.484 1 98.94 131 MET A CA 1
ATOM 1003 C C . MET A 1 131 ? -12.836 -0.654 5.219 1 98.94 131 MET A C 1
ATOM 1005 O O . MET A 1 131 ? -13.094 -1.759 5.695 1 98.94 131 MET A O 1
ATOM 1009 N N . TYR A 1 132 ? -13.648 -0.009 4.418 1 98.88 132 TYR A N 1
ATOM 1010 C CA . TYR A 1 132 ? -14.992 -0.498 4.121 1 98.88 132 TYR A CA 1
ATOM 1011 C C . TYR A 1 132 ? -15.258 -0.474 2.621 1 98.88 132 TYR A C 1
ATOM 1013 O O . TYR A 1 132 ? -14.766 0.408 1.911 1 98.88 132 TYR A O 1
ATOM 1021 N N . ASP A 1 133 ? -16.109 -1.441 2.223 1 98.44 133 ASP A N 1
ATOM 1022 C CA . ASP A 1 133 ? -16.594 -1.404 0.842 1 98.44 133 ASP A CA 1
ATOM 1023 C C . ASP A 1 133 ? -17.844 -0.544 0.715 1 98.44 133 ASP A C 1
ATOM 1025 O O . ASP A 1 133 ? -18.234 0.143 1.663 1 98.44 133 ASP A O 1
ATOM 1029 N N . GLU A 1 134 ? -18.406 -0.552 -0.449 1 97.44 134 GLU A N 1
ATOM 1030 C CA . GLU A 1 134 ? -19.531 0.324 -0.755 1 97.44 134 GLU A CA 1
ATOM 1031 C C . GLU A 1 134 ? -20.766 -0.058 0.058 1 97.44 134 GLU A C 1
ATOM 1033 O O . GLU A 1 134 ? -21.672 0.762 0.253 1 97.44 134 GLU A O 1
ATOM 1038 N N . ASP A 1 135 ? -20.828 -1.282 0.476 1 97.56 135 ASP A N 1
ATOM 1039 C CA . ASP A 1 135 ? -21.953 -1.773 1.261 1 97.56 135 ASP A CA 1
ATOM 1040 C C . ASP A 1 135 ? -21.656 -1.696 2.758 1 97.56 135 ASP A C 1
ATOM 1042 O O . ASP A 1 135 ? -22.344 -2.334 3.564 1 97.56 135 ASP A O 1
ATOM 1046 N N . ASP A 1 136 ? -20.578 -1.053 3.129 1 97.94 136 ASP A N 1
ATOM 1047 C CA . ASP A 1 136 ? -20.172 -0.837 4.512 1 97.94 136 ASP A CA 1
ATOM 1048 C C . ASP A 1 136 ? -19.766 -2.152 5.18 1 97.94 136 ASP A C 1
ATOM 1050 O O . ASP A 1 136 ? -20 -2.34 6.375 1 97.94 136 ASP A O 1
ATOM 1054 N N . LYS A 1 137 ? -19.344 -3.039 4.375 1 98.44 137 LYS A N 1
ATOM 1055 C CA . LYS A 1 137 ? -18.734 -4.242 4.922 1 98.44 137 LYS A CA 1
ATOM 1056 C C . LYS A 1 137 ? -17.234 -4.031 5.164 1 98.44 137 LYS A C 1
ATOM 1058 O O . LYS A 1 137 ? -16.547 -3.465 4.316 1 98.44 137 LYS A O 1
ATOM 1063 N N . LEU A 1 138 ? -16.797 -4.508 6.34 1 98.88 138 LEU A N 1
ATOM 1064 C CA . LEU A 1 138 ? -15.398 -4.344 6.73 1 98.88 138 LEU A CA 1
ATOM 1065 C C . LEU A 1 138 ? -14.477 -5.133 5.809 1 98.88 138 LEU A C 1
ATOM 1067 O O . LEU A 1 138 ? -14.688 -6.332 5.598 1 98.88 138 LEU A O 1
ATOM 1071 N N . MET A 1 139 ? -13.5 -4.434 5.289 1 98.88 139 MET A N 1
ATOM 1072 C CA . MET A 1 139 ? -12.562 -5.051 4.352 1 98.88 139 MET A CA 1
ATOM 1073 C C . MET A 1 139 ? -11.219 -5.32 5.023 1 98.88 139 MET A C 1
ATOM 1075 O O . MET A 1 139 ? -10.508 -6.25 4.641 1 98.88 139 MET A O 1
ATOM 1079 N N . ALA A 1 140 ? -10.805 -4.457 5.973 1 98.94 140 ALA A N 1
ATOM 1080 C CA . ALA A 1 140 ? -9.469 -4.582 6.559 1 98.94 140 ALA A CA 1
ATOM 1081 C C . ALA A 1 140 ? -9.344 -3.74 7.824 1 98.94 140 ALA A C 1
ATOM 1083 O O . ALA A 1 140 ? -10.055 -2.742 7.984 1 98.94 140 ALA A O 1
ATOM 1084 N N . ASN A 1 141 ? -8.469 -4.137 8.688 1 98.94 141 ASN A N 1
ATOM 1085 C CA . ASN A 1 141 ? -7.977 -3.354 9.82 1 98.94 141 ASN A CA 1
ATOM 1086 C C . ASN A 1 141 ? -6.559 -2.85 9.578 1 98.94 141 ASN A C 1
ATOM 1088 O O . ASN A 1 141 ? -5.727 -3.564 9.008 1 98.94 141 ASN A O 1
ATOM 1092 N N . ILE A 1 142 ? -6.348 -1.645 10.055 1 98.94 142 ILE A N 1
ATOM 1093 C CA . ILE A 1 142 ? -5.051 -1.012 9.836 1 98.94 142 ILE A CA 1
ATOM 1094 C C . ILE A 1 142 ? -4.543 -0.41 11.148 1 98.94 142 ILE A C 1
ATOM 1096 O O . ILE A 1 142 ? -5.312 0.175 11.906 1 98.94 142 ILE A O 1
ATOM 1100 N N . LEU A 1 143 ? -3.297 -0.551 11.383 1 98.94 143 LEU A N 1
ATOM 1101 C CA . LEU A 1 143 ? -2.598 0.123 12.477 1 98.94 143 LEU A CA 1
ATOM 1102 C C . LEU A 1 143 ? -1.274 0.708 11.992 1 98.94 143 LEU A C 1
ATOM 1104 O O . LEU A 1 143 ? -0.474 0.009 11.367 1 98.94 143 LEU A O 1
ATOM 1108 N N . ALA A 1 144 ? -1.094 1.952 12.297 1 98.94 144 ALA A N 1
ATOM 1109 C CA . ALA A 1 144 ? 0.112 2.631 11.828 1 98.94 144 ALA A CA 1
ATOM 1110 C C . ALA A 1 144 ? 0.789 3.393 12.961 1 98.94 144 ALA A C 1
ATOM 1112 O O . ALA A 1 144 ? 0.118 4.027 13.781 1 98.94 144 ALA A O 1
ATOM 1113 N N . ASP A 1 145 ? 2.074 3.309 13.023 1 98.94 145 ASP A N 1
ATOM 1114 C CA . ASP A 1 145 ? 2.916 4.156 13.859 1 98.94 145 ASP A CA 1
ATOM 1115 C C . ASP A 1 145 ? 3.584 5.254 13.031 1 98.94 145 ASP A C 1
ATOM 1117 O O . ASP A 1 145 ? 4.281 4.965 12.062 1 98.94 145 ASP A O 1
ATOM 1121 N N . MET A 1 146 ? 3.369 6.422 13.477 1 98.88 146 MET A N 1
ATOM 1122 C CA . MET A 1 146 ? 3.895 7.582 12.766 1 98.88 146 MET A CA 1
ATOM 1123 C C . MET A 1 146 ? 4.926 8.32 13.609 1 98.88 146 MET A C 1
ATOM 1125 O O . MET A 1 146 ? 4.75 8.461 14.82 1 98.88 146 MET A O 1
ATOM 1129 N N . MET A 1 147 ? 5.938 8.852 12.969 1 98.81 147 MET A N 1
ATOM 1130 C CA . MET A 1 147 ? 6.883 9.766 13.609 1 98.81 147 MET A CA 1
ATOM 1131 C C . MET A 1 147 ? 6.594 11.211 13.219 1 98.81 147 MET A C 1
ATOM 1133 O O . MET A 1 147 ? 6.406 11.516 12.039 1 98.81 147 MET A O 1
ATOM 1137 N N . ILE A 1 148 ? 6.531 12.039 14.172 1 98.69 148 ILE A N 1
ATOM 1138 C CA . ILE A 1 148 ? 6.359 13.469 13.922 1 98.69 148 ILE A CA 1
ATOM 1139 C C . ILE A 1 148 ? 7.695 14.078 13.492 1 98.69 148 ILE A C 1
ATOM 1141 O O . ILE A 1 148 ? 8.664 14.055 14.258 1 98.69 148 ILE A O 1
ATOM 1145 N N . VAL A 1 149 ? 7.711 14.672 12.328 1 98.25 149 VAL A N 1
ATOM 1146 C CA . VAL A 1 149 ? 8.984 15.195 11.844 1 98.25 149 VAL A CA 1
ATOM 1147 C C . VAL A 1 149 ? 8.914 16.719 11.711 1 98.25 149 VAL A C 1
ATOM 1149 O O . VAL A 1 149 ? 9.93 17.375 11.492 1 98.25 149 VAL A O 1
ATOM 1152 N N . ASP A 1 150 ? 7.781 17.266 11.758 1 97.88 150 ASP A N 1
ATOM 1153 C CA . ASP A 1 150 ? 7.523 18.703 11.695 1 97.88 150 ASP A CA 1
ATOM 1154 C C . ASP A 1 150 ? 6.09 19.016 12.117 1 97.88 150 ASP A C 1
ATOM 1156 O O . ASP A 1 150 ? 5.348 18.125 12.531 1 97.88 150 ASP A O 1
ATOM 1160 N N . HIS A 1 151 ? 5.727 20.281 12.023 1 97.81 151 HIS A N 1
ATOM 1161 C CA . HIS A 1 151 ? 4.375 20.719 12.359 1 97.81 151 HIS A CA 1
ATOM 1162 C C . HIS A 1 151 ? 3.859 21.75 11.359 1 97.81 151 HIS A C 1
ATOM 1164 O O . HIS A 1 151 ? 4.648 22.453 10.727 1 97.81 151 HIS A O 1
ATOM 1170 N N . PHE A 1 152 ? 2.574 21.734 11.266 1 97.75 152 PHE A N 1
ATOM 1171 C CA . PHE A 1 152 ? 1.872 22.859 10.664 1 97.75 152 PHE A CA 1
ATOM 1172 C C . PHE A 1 152 ? 1.472 23.875 11.727 1 97.75 152 PHE A C 1
ATOM 1174 O O . PHE A 1 152 ? 0.43 23.734 12.367 1 97.75 152 PHE A O 1
ATOM 1181 N N . PRO A 1 153 ? 2.18 24.922 11.836 1 96.75 153 PRO A N 1
ATOM 1182 C CA . PRO A 1 153 ? 2.023 25.797 13 1 96.75 153 PRO A CA 1
ATOM 1183 C C . PRO A 1 153 ? 0.631 26.422 13.086 1 96.75 153 PRO A C 1
ATOM 1185 O O . PRO A 1 153 ? 0.184 26.797 14.172 1 96.75 153 PRO A O 1
ATOM 1188 N N . GLU A 1 154 ? -0.022 26.531 11.977 1 97.31 154 GLU A N 1
ATOM 1189 C CA . GLU A 1 154 ? -1.327 27.188 11.953 1 97.31 154 GLU A CA 1
ATOM 1190 C C . GLU A 1 154 ? -2.43 26.234 12.406 1 97.31 154 GLU A C 1
ATOM 1192 O O . GLU A 1 154 ? -3.559 26.656 12.664 1 97.31 154 GLU A O 1
ATOM 1197 N N . ILE A 1 155 ? -2.156 24.953 12.484 1 98.38 155 ILE A N 1
ATOM 1198 C CA . ILE A 1 155 ? -3.164 23.953 12.844 1 98.38 155 ILE A CA 1
ATOM 1199 C C . ILE A 1 155 ? -2.975 23.531 14.297 1 98.38 155 ILE A C 1
ATOM 1201 O O . ILE A 1 155 ? -1.942 22.953 14.648 1 98.38 155 ILE A O 1
ATOM 1205 N N . PRO A 1 156 ? -3.951 23.781 15.125 1 97.75 156 PRO A N 1
ATOM 1206 C CA . PRO A 1 156 ? -3.814 23.438 16.547 1 97.75 156 PRO A CA 1
ATOM 1207 C C . PRO A 1 156 ? -3.891 21.938 16.797 1 97.75 156 PRO A C 1
ATOM 1209 O O . PRO A 1 156 ? -4.465 21.203 15.984 1 97.75 156 PRO A O 1
ATOM 1212 N N . ARG A 1 157 ? -3.367 21.516 17.859 1 97.38 157 ARG A N 1
ATOM 1213 C CA . ARG A 1 157 ? -3.318 20.109 18.25 1 97.38 157 ARG A CA 1
ATOM 1214 C C . ARG A 1 157 ? -4.711 19.578 18.594 1 97.38 157 ARG A C 1
ATOM 1216 O O . ARG A 1 157 ? -4.961 18.375 18.516 1 97.38 157 ARG A O 1
ATOM 1223 N N . LYS A 1 158 ? -5.566 20.516 19.062 1 97.5 158 LYS A N 1
ATOM 1224 C CA . LYS A 1 158 ? -6.945 20.172 19.406 1 97.5 158 LYS A CA 1
ATOM 1225 C C . LYS A 1 158 ? -7.918 21.234 18.891 1 97.5 158 LYS A C 1
ATOM 1227 O O . LYS A 1 158 ? -7.641 22.438 18.969 1 97.5 158 LYS A O 1
ATOM 1232 N N . TRP A 1 159 ? -9.039 20.828 18.422 1 97.31 159 TRP A N 1
ATOM 1233 C CA . TRP A 1 159 ? -10.086 21.734 17.969 1 97.31 159 TRP A CA 1
ATOM 1234 C C . TRP A 1 159 ? -11.406 21 17.781 1 97.31 159 TRP A C 1
ATOM 1236 O O . TRP A 1 159 ? -11.43 19.766 17.688 1 97.31 159 TRP A O 1
ATOM 1246 N N . MET B 1 1 ? -25.469 -47.844 -14.125 1 36.34 1 MET B N 1
ATOM 1247 C CA . MET B 1 1 ? -24.516 -47.094 -14.938 1 36.34 1 MET B CA 1
ATOM 1248 C C . MET B 1 1 ? -23.5 -46.375 -14.062 1 36.34 1 MET B C 1
ATOM 1250 O O . MET B 1 1 ? -23.859 -45.625 -13.141 1 36.34 1 MET B O 1
ATOM 1254 N N . LYS B 1 2 ? -22.312 -46.969 -13.945 1 43.25 2 LYS B N 1
ATOM 1255 C CA . LYS B 1 2 ? -21.188 -46.531 -13.133 1 43.25 2 LYS B CA 1
ATOM 1256 C C . LYS B 1 2 ? -20.812 -45.094 -13.453 1 43.25 2 LYS B C 1
ATOM 1258 O O . LYS B 1 2 ? -20.641 -44.719 -14.617 1 43.25 2 LYS B O 1
ATOM 1263 N N . GLN B 1 3 ? -21.234 -44 -12.75 1 41 3 GLN B N 1
ATOM 1264 C CA . GLN B 1 3 ? -20.797 -42.625 -12.93 1 41 3 GLN B CA 1
ATOM 1265 C C . GLN B 1 3 ? -19.297 -42.531 -13.102 1 41 3 GLN B C 1
ATOM 1267 O O . GLN B 1 3 ? -18.531 -42.844 -12.18 1 41 3 GLN B O 1
ATOM 1272 N N . GLY B 1 4 ? -18.703 -42.875 -14.289 1 37.78 4 GLY B N 1
ATOM 1273 C CA . GLY B 1 4 ? -17.281 -42.719 -14.586 1 37.78 4 GLY B CA 1
ATOM 1274 C C . GLY B 1 4 ? -16.703 -41.406 -14.086 1 37.78 4 GLY B C 1
ATOM 1275 O O . GLY B 1 4 ? -17.172 -40.344 -14.445 1 37.78 4 GLY B O 1
ATOM 1276 N N . GLY B 1 5 ? -16.188 -41.344 -12.906 1 43.66 5 GLY B N 1
ATOM 1277 C CA . GLY B 1 5 ? -15.5 -40.188 -12.391 1 43.66 5 GLY B CA 1
ATOM 1278 C C . GLY B 1 5 ? -14.555 -39.562 -13.398 1 43.66 5 GLY B C 1
ATOM 1279 O O . GLY B 1 5 ? -13.711 -40.25 -13.977 1 43.66 5 GLY B O 1
ATOM 1280 N N . ILE B 1 6 ? -14.977 -38.656 -14.227 1 45.22 6 ILE B N 1
ATOM 1281 C CA . ILE B 1 6 ? -14.102 -37.875 -15.094 1 45.22 6 ILE B CA 1
ATOM 1282 C C . ILE B 1 6 ? -12.781 -37.594 -14.383 1 45.22 6 ILE B C 1
ATOM 1284 O O . ILE B 1 6 ? -12.766 -36.938 -13.328 1 45.22 6 ILE B O 1
ATOM 1288 N N . ARG B 1 7 ? -11.844 -38.469 -14.336 1 47.47 7 ARG B N 1
ATOM 1289 C CA . ARG B 1 7 ? -10.469 -38.219 -13.914 1 47.47 7 ARG B CA 1
ATOM 1290 C C . ARG B 1 7 ? -9.961 -36.906 -14.523 1 47.47 7 ARG B C 1
ATOM 1292 O O . ARG B 1 7 ? -9.789 -36.812 -15.742 1 47.47 7 ARG B O 1
ATOM 1299 N N . LEU B 1 8 ? -10.266 -35.75 -14.062 1 48.06 8 LEU B N 1
ATOM 1300 C CA . LEU B 1 8 ? -9.555 -34.562 -14.516 1 48.06 8 LEU B CA 1
ATOM 1301 C C . LEU B 1 8 ? -8.094 -34.906 -14.797 1 48.06 8 LEU B C 1
ATOM 1303 O O . LEU B 1 8 ? -7.391 -35.438 -13.938 1 48.06 8 LEU B O 1
ATOM 1307 N N . ALA B 1 9 ? -7.688 -35.25 -15.969 1 52.97 9 ALA B N 1
ATOM 1308 C CA . ALA B 1 9 ? -6.332 -35.5 -16.438 1 52.97 9 ALA B CA 1
ATOM 1309 C C . ALA B 1 9 ? -5.305 -34.688 -15.664 1 52.97 9 ALA B C 1
ATOM 1311 O O . ALA B 1 9 ? -5.469 -33.5 -15.492 1 52.97 9 ALA B O 1
ATOM 1312 N N . ALA B 1 10 ? -4.512 -35.219 -14.773 1 67.62 10 ALA B N 1
ATOM 1313 C CA . ALA B 1 10 ? -3.424 -34.656 -13.984 1 67.62 10 ALA B CA 1
ATOM 1314 C C . ALA B 1 10 ? -2.531 -33.781 -14.844 1 67.62 10 ALA B C 1
ATOM 1316 O O . ALA B 1 10 ? -2.031 -34.188 -15.883 1 67.62 10 ALA B O 1
ATOM 1317 N N . VAL B 1 11 ? -2.688 -32.438 -14.961 1 79.69 11 VAL B N 1
ATOM 1318 C CA . VAL B 1 11 ? -1.809 -31.484 -15.656 1 79.69 11 VAL B CA 1
ATOM 1319 C C . VAL B 1 11 ? -0.352 -31.797 -15.328 1 79.69 11 VAL B C 1
ATOM 1321 O O . VAL B 1 11 ? 0.009 -31.953 -14.156 1 79.69 11 VAL B O 1
ATOM 1324 N N . LYS B 1 12 ? 0.381 -32.219 -16.359 1 91.81 12 LYS B N 1
ATOM 1325 C CA . LYS B 1 12 ? 1.81 -32.469 -16.188 1 91.81 12 LYS B CA 1
ATOM 1326 C C . LYS B 1 12 ? 2.527 -31.219 -15.664 1 91.81 12 LYS B C 1
ATOM 1328 O O . LYS B 1 12 ? 2.361 -30.125 -16.203 1 91.81 12 LYS B O 1
ATOM 1333 N N . GLN B 1 13 ? 3.312 -31.406 -14.617 1 95.19 13 GLN B N 1
ATOM 1334 C CA . GLN B 1 13 ? 4.078 -30.312 -14.055 1 95.19 13 GLN B CA 1
ATOM 1335 C C . GLN B 1 13 ? 5.293 -29.984 -14.914 1 95.19 13 GLN B C 1
ATOM 1337 O O . GLN B 1 13 ? 5.934 -30.875 -15.461 1 95.19 13 GLN B O 1
ATOM 1342 N N . LEU B 1 14 ? 5.508 -28.688 -15.039 1 97.5 14 LEU B N 1
ATOM 1343 C CA . LEU B 1 14 ? 6.715 -28.234 -15.727 1 97.5 14 LEU B CA 1
ATOM 1344 C C . LEU B 1 14 ? 7.965 -28.625 -14.945 1 97.5 14 LEU B C 1
ATOM 1346 O O . LEU B 1 14 ? 7.941 -28.672 -13.711 1 97.5 14 LEU B O 1
ATOM 1350 N N . THR B 1 15 ? 9.062 -28.938 -15.656 1 96.06 15 THR B N 1
ATOM 1351 C CA . THR B 1 15 ? 10.25 -29.422 -14.961 1 96.06 15 THR B CA 1
ATOM 1352 C C . THR B 1 15 ? 11.438 -28.484 -15.188 1 96.06 15 THR B C 1
ATOM 1354 O O . THR B 1 15 ? 12.367 -28.438 -14.383 1 96.06 15 THR B O 1
ATOM 1357 N N . ARG B 1 16 ? 11.422 -27.734 -16.266 1 97.56 16 ARG B N 1
ATOM 1358 C CA . ARG B 1 16 ? 12.531 -26.844 -16.578 1 97.56 16 ARG B CA 1
ATOM 1359 C C . ARG B 1 16 ? 12.312 -25.469 -15.945 1 97.56 16 ARG B C 1
ATOM 1361 O O . ARG B 1 16 ? 11.281 -24.844 -16.172 1 97.56 16 ARG B O 1
ATOM 1368 N N . PRO B 1 17 ? 13.25 -25.016 -15.227 1 98.19 17 PRO B N 1
ATOM 1369 C CA . PRO B 1 17 ? 13.102 -23.719 -14.562 1 98.19 17 PRO B CA 1
ATOM 1370 C C . PRO B 1 17 ? 12.703 -22.594 -15.523 1 98.19 17 PRO B C 1
ATOM 1372 O O . PRO B 1 17 ? 11.859 -21.766 -15.195 1 98.19 17 PRO B O 1
ATOM 1375 N N . GLU B 1 18 ? 13.258 -22.562 -16.703 1 98.25 18 GLU B N 1
ATOM 1376 C CA . GLU B 1 18 ? 12.969 -21.516 -17.672 1 98.25 18 GLU B CA 1
ATOM 1377 C C . GLU B 1 18 ? 11.5 -21.531 -18.094 1 98.25 18 GLU B C 1
ATOM 1379 O O . GLU B 1 18 ? 10.906 -20.484 -18.328 1 98.25 18 GLU B O 1
ATOM 1384 N N . GLU B 1 19 ? 10.938 -22.703 -18.203 1 98.44 19 GLU B N 1
ATOM 1385 C CA . GLU B 1 19 ? 9.531 -22.844 -18.578 1 98.44 19 GLU B CA 1
ATOM 1386 C C . GLU B 1 19 ? 8.617 -22.406 -17.438 1 98.44 19 GLU B C 1
ATOM 1388 O O . GLU B 1 19 ? 7.559 -21.828 -17.672 1 98.44 19 GLU B O 1
ATOM 1393 N N . ILE B 1 20 ? 9.031 -22.797 -16.234 1 98.69 20 ILE B N 1
ATOM 1394 C CA . ILE B 1 20 ? 8.258 -22.422 -15.047 1 98.69 20 ILE B CA 1
ATOM 1395 C C . ILE B 1 20 ? 8.227 -20.891 -14.922 1 98.69 20 ILE B C 1
ATOM 1397 O O . ILE B 1 20 ? 7.156 -20.297 -14.75 1 98.69 20 ILE B O 1
ATOM 1401 N N . VAL B 1 21 ? 9.375 -20.234 -15.062 1 98.81 21 VAL B N 1
ATOM 1402 C CA . VAL B 1 21 ? 9.5 -18.797 -14.992 1 98.81 21 VAL B CA 1
ATOM 1403 C C . VAL B 1 21 ? 8.641 -18.141 -16.078 1 98.81 21 VAL B C 1
ATOM 1405 O O . VAL B 1 21 ? 7.914 -17.172 -15.805 1 98.81 21 VAL B O 1
ATOM 1408 N N . ALA B 1 22 ? 8.68 -18.656 -17.328 1 98.69 22 ALA B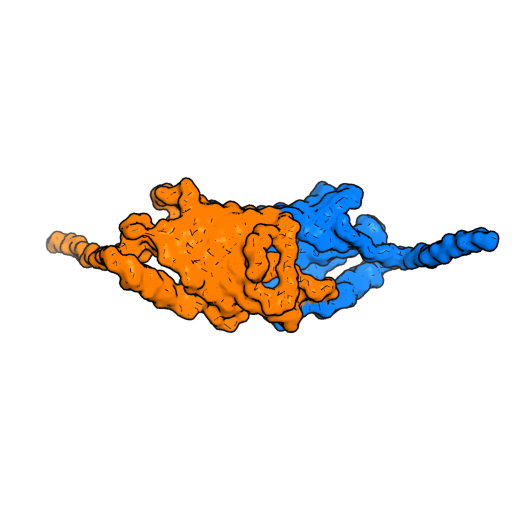 N 1
ATOM 1409 C CA . ALA B 1 22 ? 7.895 -18.125 -18.438 1 98.69 22 ALA B CA 1
ATOM 1410 C C . ALA B 1 22 ? 6.398 -18.234 -18.141 1 98.69 22 ALA B C 1
ATOM 1412 O O . ALA B 1 22 ? 5.637 -17.312 -18.438 1 98.69 22 ALA B O 1
ATOM 1413 N N . ARG B 1 23 ? 6.012 -19.344 -17.562 1 98.44 23 ARG B N 1
ATOM 1414 C CA . ARG B 1 23 ? 4.602 -19.562 -17.25 1 98.44 23 ARG B CA 1
ATOM 1415 C C . ARG B 1 23 ? 4.109 -18.562 -16.203 1 98.44 23 ARG B C 1
ATOM 1417 O O . ARG B 1 23 ? 3 -18.031 -16.328 1 98.44 23 ARG B O 1
ATOM 1424 N N . ILE B 1 24 ? 4.906 -18.375 -15.156 1 98.62 24 ILE B N 1
ATOM 1425 C CA . ILE B 1 24 ? 4.543 -17.438 -14.109 1 98.62 24 ILE B CA 1
ATOM 1426 C C . ILE B 1 24 ? 4.391 -16.031 -14.703 1 98.62 24 ILE B C 1
ATOM 1428 O O . ILE B 1 24 ? 3.426 -15.328 -14.406 1 98.62 24 ILE B O 1
ATOM 1432 N N . ARG B 1 25 ? 5.293 -15.586 -15.555 1 98.5 25 ARG B N 1
ATOM 1433 C CA . ARG B 1 25 ? 5.195 -14.289 -16.219 1 98.5 25 ARG B CA 1
ATOM 1434 C C . ARG B 1 25 ? 3.922 -14.188 -17.047 1 98.5 25 ARG B C 1
ATOM 1436 O O . ARG B 1 25 ? 3.258 -13.148 -17.062 1 98.5 25 ARG B O 1
ATOM 1443 N N . GLU B 1 26 ? 3.578 -15.242 -17.734 1 98 26 GLU B N 1
ATOM 1444 C CA . GLU B 1 26 ? 2.367 -15.281 -18.562 1 98 26 GLU B CA 1
ATOM 1445 C C . GLU B 1 26 ? 1.12 -15.086 -17.703 1 98 26 GLU B C 1
ATOM 1447 O O . GLU B 1 26 ? 0.189 -14.383 -18.094 1 98 26 GLU B O 1
ATOM 1452 N N . ILE B 1 27 ? 1.117 -15.773 -16.547 1 97.62 27 ILE B N 1
ATOM 1453 C CA . ILE B 1 27 ? -0.017 -15.695 -15.633 1 97.62 27 ILE B CA 1
ATOM 1454 C C . ILE B 1 27 ? -0.257 -14.242 -15.227 1 97.62 27 ILE B C 1
ATOM 1456 O O . ILE B 1 27 ? -1.403 -13.82 -15.078 1 97.62 27 ILE B O 1
ATOM 1460 N N . TYR B 1 28 ? 0.788 -13.445 -15.086 1 97.69 28 TYR B N 1
ATOM 1461 C CA . TYR B 1 28 ? 0.663 -12.125 -14.484 1 97.69 28 TYR B CA 1
ATOM 1462 C C . TYR B 1 28 ? 0.626 -11.031 -15.547 1 97.69 28 TYR B C 1
ATOM 1464 O O . TYR B 1 28 ? 0.537 -9.844 -15.227 1 97.69 28 TYR B O 1
ATOM 1472 N N . VAL B 1 29 ? 0.576 -11.383 -16.812 1 94.62 29 VAL B N 1
ATOM 1473 C CA . VAL B 1 29 ? 0.511 -10.453 -17.938 1 94.62 29 VAL B CA 1
ATOM 1474 C C . VAL B 1 29 ? -0.783 -9.648 -17.875 1 94.62 29 VAL B C 1
ATOM 1476 O O . VAL B 1 29 ? -0.761 -8.422 -17.984 1 94.62 29 VAL B O 1
ATOM 1479 N N . PRO B 1 30 ? -1.837 -10.336 -17.547 1 94.56 30 PRO B N 1
ATOM 1480 C CA . PRO B 1 30 ? -3.092 -9.578 -17.547 1 94.56 30 PRO B CA 1
ATOM 1481 C C . PRO B 1 30 ? -3.336 -8.852 -16.219 1 94.56 30 PRO B C 1
ATOM 1483 O O . PRO B 1 30 ? -4.469 -8.461 -15.93 1 94.56 30 PRO B O 1
ATOM 1486 N N . ASN B 1 31 ? -2.346 -8.727 -15.438 1 97.12 31 ASN B N 1
ATOM 1487 C CA . ASN B 1 31 ? -2.467 -7.996 -14.18 1 97.12 31 ASN B CA 1
ATOM 1488 C C . ASN B 1 31 ? -2.5 -6.484 -14.414 1 97.12 31 ASN B C 1
ATOM 1490 O O . ASN B 1 31 ? -1.454 -5.836 -14.445 1 97.12 31 ASN B O 1
ATOM 1494 N N . HIS B 1 32 ? -3.611 -5.855 -14.422 1 96.38 32 HIS B N 1
ATOM 1495 C CA . HIS B 1 32 ? -3.783 -4.469 -14.836 1 96.38 32 HIS B CA 1
ATOM 1496 C C . HIS B 1 32 ? -3.064 -3.52 -13.883 1 96.38 32 HIS B C 1
ATOM 1498 O O . HIS B 1 32 ? -2.422 -2.562 -14.32 1 96.38 32 HIS B O 1
ATOM 1504 N N . PHE B 1 33 ? -3.189 -3.838 -12.586 1 98.44 33 PHE B N 1
ATOM 1505 C CA . PHE B 1 33 ? -2.564 -2.955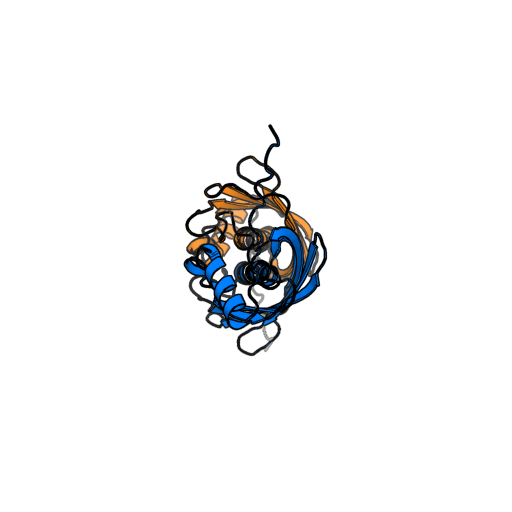 -11.609 1 98.44 33 PHE B CA 1
ATOM 1506 C C . PHE B 1 33 ? -1.049 -2.951 -11.773 1 98.44 33 PHE B C 1
ATOM 1508 O O . PHE B 1 33 ? -0.434 -1.89 -11.891 1 98.44 33 PHE B O 1
ATOM 1515 N N . MET B 1 34 ? -0.452 -4.098 -11.867 1 97.81 34 MET B N 1
ATOM 1516 C CA . MET B 1 34 ? 1.001 -4.238 -11.922 1 97.81 34 MET B CA 1
ATOM 1517 C C . MET B 1 34 ? 1.542 -3.795 -13.273 1 97.81 34 MET B C 1
ATOM 1519 O O . MET B 1 34 ? 2.475 -2.992 -13.344 1 97.81 34 MET B O 1
ATOM 1523 N N . SER B 1 35 ? 0.906 -4.273 -14.32 1 96.44 35 SER B N 1
ATOM 1524 C CA . SER B 1 35 ? 1.484 -4.152 -15.656 1 96.44 35 SER B CA 1
ATOM 1525 C C . SER B 1 35 ? 1.076 -2.838 -16.312 1 96.44 35 SER B C 1
ATOM 1527 O O . SER B 1 35 ? 1.918 -2.131 -16.875 1 96.44 35 SER B O 1
ATOM 1529 N N . ASP B 1 36 ? -0.126 -2.4 -16.188 1 95.69 36 ASP B N 1
ATOM 1530 C CA . ASP B 1 36 ? -0.652 -1.281 -16.969 1 95.69 36 ASP B CA 1
ATOM 1531 C C . ASP B 1 36 ? -0.625 0.011 -16.156 1 95.69 36 ASP B C 1
ATOM 1533 O O . ASP B 1 36 ? -0.418 1.094 -16.703 1 95.69 36 ASP B O 1
ATOM 1537 N N . TYR B 1 37 ? -0.862 -0.098 -14.898 1 96.94 37 TYR B N 1
ATOM 1538 C CA . TYR B 1 37 ? -1.082 1.105 -14.102 1 96.94 37 TYR B CA 1
ATOM 1539 C C . TYR B 1 37 ? 0.189 1.514 -13.367 1 96.94 37 TYR B C 1
ATOM 1541 O O . TYR B 1 37 ? 0.74 2.588 -13.617 1 96.94 37 TYR B O 1
ATOM 1549 N N . PHE B 1 38 ? 0.811 0.565 -12.531 1 97.56 38 PHE B N 1
ATOM 1550 C CA . PHE B 1 38 ? 1.995 0.889 -11.742 1 97.56 38 PHE B CA 1
ATOM 1551 C C . PHE B 1 38 ? 3.266 0.607 -12.539 1 97.56 38 PHE B C 1
ATOM 1553 O O . PHE B 1 38 ? 4.34 1.104 -12.195 1 97.56 38 PHE B O 1
ATOM 1560 N N . HIS B 1 39 ? 3.174 -0.219 -13.555 1 97.19 39 HIS B N 1
ATOM 1561 C CA . HIS B 1 39 ? 4.316 -0.609 -14.367 1 97.19 39 HIS B CA 1
ATOM 1562 C C . HIS B 1 39 ? 5.402 -1.262 -13.523 1 97.19 39 HIS B C 1
ATOM 1564 O O . HIS B 1 39 ? 6.566 -0.85 -13.562 1 97.19 39 HIS B O 1
ATOM 1570 N N . ILE B 1 40 ? 5.004 -2.262 -12.836 1 98.5 40 ILE B N 1
ATOM 1571 C CA . ILE B 1 40 ? 5.898 -3.049 -11.992 1 98.5 40 ILE B CA 1
ATOM 1572 C C . ILE B 1 40 ? 6.539 -4.164 -12.82 1 98.5 40 ILE B C 1
ATOM 1574 O O . ILE B 1 40 ? 5.848 -4.875 -13.555 1 98.5 40 ILE B O 1
ATOM 1578 N N . ASP B 1 41 ? 7.832 -4.273 -12.695 1 98.44 41 ASP B N 1
ATOM 1579 C CA . ASP B 1 41 ? 8.57 -5.312 -13.406 1 98.44 41 ASP B CA 1
ATOM 1580 C C . ASP B 1 41 ? 8.836 -6.516 -12.5 1 98.44 41 ASP B C 1
ATOM 1582 O O . ASP B 1 41 ? 9.18 -6.355 -11.328 1 98.44 41 ASP B O 1
ATOM 1586 N N . ILE B 1 42 ? 8.664 -7.684 -13.023 1 98.81 42 ILE B N 1
ATOM 1587 C CA . ILE B 1 42 ? 9.133 -8.898 -12.375 1 98.81 42 ILE B CA 1
ATOM 1588 C C . ILE B 1 42 ? 10.57 -9.195 -12.812 1 98.81 42 ILE B C 1
ATOM 1590 O O . ILE B 1 42 ? 10.797 -9.68 -13.922 1 98.81 42 ILE B O 1
ATOM 1594 N N . ASP B 1 43 ? 11.531 -8.984 -11.953 1 98.81 43 ASP B N 1
ATOM 1595 C CA . ASP B 1 43 ? 12.938 -8.961 -12.344 1 98.81 43 ASP B CA 1
ATOM 1596 C C . ASP B 1 43 ? 13.539 -10.367 -12.305 1 98.81 43 ASP B C 1
ATOM 1598 O O . ASP B 1 43 ? 14.359 -10.719 -13.148 1 98.81 43 ASP B O 1
ATOM 1602 N N . ASP B 1 44 ? 13.188 -11.078 -11.266 1 98.81 44 ASP B N 1
ATOM 1603 C CA . ASP B 1 44 ? 13.766 -12.398 -11.023 1 98.81 44 ASP B CA 1
ATOM 1604 C C . ASP B 1 44 ? 12.758 -13.328 -10.344 1 98.81 44 ASP B C 1
ATOM 1606 O O . ASP B 1 44 ? 12.008 -12.898 -9.469 1 98.81 44 ASP B O 1
ATOM 1610 N N . ILE B 1 45 ? 12.742 -14.516 -10.812 1 98.88 45 ILE B N 1
ATOM 1611 C CA . ILE B 1 45 ? 11.922 -15.57 -10.219 1 98.88 45 ILE B CA 1
ATOM 1612 C C . ILE B 1 45 ? 12.773 -16.812 -9.992 1 98.88 45 ILE B C 1
ATOM 1614 O O . ILE B 1 45 ? 13.383 -17.344 -10.93 1 98.88 45 ILE B O 1
ATOM 1618 N N . ARG B 1 46 ? 12.875 -17.203 -8.859 1 98.81 46 ARG B N 1
ATOM 1619 C CA . ARG B 1 46 ? 13.391 -18.5 -8.43 1 98.81 46 ARG B CA 1
ATOM 1620 C C . ARG B 1 46 ? 12.383 -19.219 -7.547 1 98.81 46 ARG B C 1
ATOM 1622 O O . ARG B 1 46 ? 11.383 -18.625 -7.129 1 98.81 46 ARG B O 1
ATOM 1629 N N . CYS B 1 47 ? 12.625 -20.5 -7.332 1 98.81 47 CYS B N 1
ATOM 1630 C CA . CYS B 1 47 ? 11.719 -21.25 -6.484 1 98.81 47 CYS B CA 1
ATOM 1631 C C . CYS B 1 47 ? 11.641 -20.656 -5.086 1 98.81 47 CYS B C 1
ATOM 1633 O O . CYS B 1 47 ? 12.594 -20.734 -4.316 1 98.81 47 CYS B O 1
ATOM 1635 N N . GLY B 1 48 ? 10.539 -19.984 -4.809 1 98.81 48 GLY B N 1
ATOM 1636 C CA . GLY B 1 48 ? 10.281 -19.406 -3.5 1 98.81 48 GLY B CA 1
ATOM 1637 C C . GLY B 1 48 ? 10.953 -18.062 -3.299 1 98.81 48 GLY B C 1
ATOM 1638 O O . GLY B 1 48 ? 10.977 -17.531 -2.186 1 98.81 48 GLY B O 1
ATOM 1639 N N . LYS B 1 49 ? 11.586 -17.5 -4.285 1 98.94 49 LYS B N 1
ATOM 1640 C CA . LYS B 1 49 ? 12.273 -16.203 -4.238 1 98.94 49 LYS B CA 1
ATOM 1641 C C . LYS B 1 49 ? 11.93 -15.359 -5.461 1 98.94 49 LYS B C 1
ATOM 1643 O O . LYS B 1 49 ? 12.055 -15.82 -6.598 1 98.94 49 LYS B O 1
ATOM 1648 N N . VAL B 1 50 ? 11.516 -14.133 -5.211 1 98.94 50 VAL B N 1
ATOM 1649 C CA . VAL B 1 50 ? 11.102 -13.281 -6.316 1 98.94 50 VAL B CA 1
ATOM 1650 C C . VAL B 1 50 ? 11.57 -11.844 -6.062 1 98.94 50 VAL B C 1
ATOM 1652 O O . VAL B 1 50 ? 11.586 -11.383 -4.922 1 98.94 50 VAL B O 1
ATOM 1655 N N . THR B 1 51 ? 11.961 -11.148 -7.117 1 98.94 51 THR B N 1
ATOM 1656 C CA . THR B 1 51 ? 12.281 -9.727 -7.09 1 98.94 51 THR B CA 1
ATOM 1657 C C . THR B 1 51 ? 11.406 -8.961 -8.078 1 98.94 51 THR B C 1
ATOM 1659 O O . THR B 1 51 ? 11.266 -9.359 -9.234 1 98.94 51 THR B O 1
ATOM 1662 N N . VAL B 1 52 ? 10.805 -7.914 -7.617 1 98.94 52 VAL B N 1
ATOM 1663 C CA . VAL B 1 52 ? 10.078 -6.988 -8.484 1 98.94 52 VAL B CA 1
ATOM 1664 C C . VAL B 1 52 ? 10.633 -5.574 -8.312 1 98.94 52 VAL B C 1
ATOM 1666 O O . VAL B 1 52 ? 11.312 -5.289 -7.324 1 98.94 52 VAL B O 1
ATOM 1669 N N . SER B 1 53 ? 10.32 -4.699 -9.273 1 98.88 53 SER B N 1
ATOM 1670 C CA . SER B 1 53 ? 10.828 -3.33 -9.188 1 98.88 53 SER B CA 1
ATOM 1671 C C . SER B 1 53 ? 9.883 -2.352 -9.875 1 98.88 53 SER B C 1
ATOM 1673 O O . SER B 1 53 ? 8.977 -2.764 -10.602 1 98.88 53 SER B O 1
ATOM 1675 N N . LEU B 1 54 ? 10.062 -1.126 -9.57 1 98.5 54 LEU B N 1
ATOM 1676 C CA . LEU B 1 54 ? 9.297 0 -10.102 1 98.5 54 LEU B CA 1
ATOM 1677 C C . LEU B 1 54 ? 10.203 1.212 -10.312 1 98.5 54 LEU B C 1
ATOM 1679 O O . LEU B 1 54 ? 10.961 1.593 -9.414 1 98.5 54 LEU B O 1
ATOM 1683 N N . LEU B 1 55 ? 10.227 1.718 -11.539 1 98.69 55 LEU B N 1
ATOM 1684 C CA . LEU B 1 55 ? 10.812 3.037 -11.742 1 98.69 55 LEU B CA 1
ATOM 1685 C C . LEU B 1 55 ? 9.852 4.137 -11.312 1 98.69 55 LEU B C 1
ATOM 1687 O O . LEU B 1 55 ? 8.781 4.301 -11.906 1 98.69 55 LEU B O 1
ATOM 1691 N N . THR B 1 56 ? 10.219 4.875 -10.289 1 98.38 56 THR B N 1
ATOM 1692 C CA . THR B 1 56 ? 9.305 5.883 -9.75 1 98.38 56 THR B CA 1
ATOM 1693 C C . THR B 1 56 ? 9.211 7.082 -10.688 1 98.38 56 THR B C 1
ATOM 1695 O O . THR B 1 56 ? 10.18 7.418 -11.375 1 98.38 56 THR B O 1
ATOM 1698 N N . ASP B 1 57 ? 8.102 7.676 -10.727 1 98.19 57 ASP B N 1
ATOM 1699 C CA . ASP B 1 57 ? 7.801 8.875 -11.516 1 98.19 57 ASP B CA 1
ATOM 1700 C C . ASP B 1 57 ? 7.449 10.047 -10.602 1 98.19 57 ASP B C 1
ATOM 1702 O O . ASP B 1 57 ? 6.406 10.047 -9.945 1 98.19 57 ASP B O 1
ATOM 1706 N N . PRO B 1 58 ? 8.25 11.094 -10.594 1 97.38 58 PRO B N 1
ATOM 1707 C CA . PRO B 1 58 ? 8 12.219 -9.695 1 97.38 58 PRO B CA 1
ATOM 1708 C C . PRO B 1 58 ? 6.645 12.883 -9.938 1 97.38 58 PRO B C 1
ATOM 1710 O O . PRO B 1 58 ? 6.066 13.469 -9.023 1 97.38 58 PRO B O 1
ATOM 1713 N N . ARG B 1 59 ? 6.09 12.758 -11.07 1 97.19 59 ARG B N 1
ATOM 1714 C CA . ARG B 1 59 ? 4.824 13.406 -11.398 1 97.19 59 ARG B CA 1
ATOM 1715 C C . ARG B 1 59 ? 3.641 12.562 -10.93 1 97.19 59 ARG B C 1
ATOM 1717 O O . ARG B 1 59 ? 2.502 13.031 -10.93 1 97.19 59 ARG B O 1
ATOM 1724 N N . LYS B 1 60 ? 3.924 11.328 -10.547 1 97.88 60 LYS B N 1
ATOM 1725 C CA . LYS B 1 60 ? 2.836 10.414 -10.211 1 97.88 60 LYS B CA 1
ATOM 1726 C C . LYS B 1 60 ? 2.967 9.914 -8.773 1 97.88 60 LYS B C 1
ATOM 1728 O O . LYS B 1 60 ? 1.962 9.719 -8.086 1 97.88 60 LYS B O 1
ATOM 1733 N N . HIS B 1 61 ? 4.23 9.734 -8.352 1 98.31 61 HIS B N 1
ATOM 1734 C CA . HIS B 1 61 ? 4.438 8.867 -7.195 1 98.31 61 HIS B CA 1
ATOM 1735 C C . HIS B 1 61 ? 4.84 9.672 -5.965 1 98.31 61 HIS B C 1
ATOM 1737 O O . HIS B 1 61 ? 5.125 9.102 -4.91 1 98.31 61 HIS B O 1
ATOM 1743 N N . THR B 1 62 ? 4.828 11.016 -6.039 1 97.88 62 THR B N 1
ATOM 1744 C CA . THR B 1 62 ? 5.289 11.812 -4.91 1 97.88 62 THR B CA 1
ATOM 1745 C C . THR B 1 62 ? 4.105 12.336 -4.098 1 97.88 62 THR B C 1
ATOM 1747 O O . THR B 1 62 ? 2.996 12.461 -4.613 1 97.88 62 THR B O 1
ATOM 1750 N N . ASN B 1 63 ? 4.398 12.617 -2.834 1 97.44 63 ASN B N 1
ATOM 1751 C CA . ASN B 1 63 ? 3.414 13.242 -1.952 1 97.44 63 ASN B CA 1
ATOM 1752 C C . ASN B 1 63 ? 3.496 14.766 -2.006 1 97.44 63 ASN B C 1
ATOM 1754 O O . ASN B 1 63 ? 4.121 15.328 -2.91 1 97.44 63 ASN B O 1
ATOM 1758 N N . HIS B 1 64 ? 2.783 15.43 -1.128 1 96.31 64 HIS B N 1
ATOM 1759 C CA . HIS B 1 64 ? 2.684 16.875 -1.145 1 96.31 64 HIS B CA 1
ATOM 1760 C C . HIS B 1 64 ? 4.016 17.531 -0.777 1 96.31 64 HIS B C 1
ATOM 1762 O O . HIS B 1 64 ? 4.203 18.734 -0.975 1 96.31 64 HIS B O 1
ATOM 1768 N N . ARG B 1 65 ? 4.93 16.719 -0.27 1 95.44 65 ARG B N 1
ATOM 1769 C CA . ARG B 1 65 ? 6.262 17.219 0.067 1 95.44 65 ARG B CA 1
ATOM 1770 C C . ARG B 1 65 ? 7.273 16.844 -1.011 1 95.44 65 ARG B C 1
ATOM 1772 O O . ARG B 1 65 ? 8.484 16.969 -0.801 1 95.44 65 ARG B O 1
ATOM 1779 N N . GLU B 1 66 ? 6.812 16.219 -2.006 1 94.81 66 GLU B N 1
ATOM 1780 C CA . GLU B 1 66 ? 7.602 15.891 -3.188 1 94.81 66 GLU B CA 1
ATOM 1781 C C . GLU B 1 66 ? 8.578 14.758 -2.893 1 94.81 66 GLU B C 1
ATOM 1783 O O . GLU B 1 66 ? 9.664 14.695 -3.477 1 94.81 66 GLU B O 1
ATOM 1788 N N . VAL B 1 67 ? 8.234 14.031 -1.958 1 96.38 67 VAL B N 1
ATOM 1789 C CA . VAL B 1 67 ? 8.961 12.789 -1.729 1 96.38 67 VAL B CA 1
ATOM 1790 C C . VAL B 1 67 ? 8.078 11.602 -2.105 1 96.38 67 VAL B C 1
ATOM 1792 O O . VAL B 1 67 ? 6.863 11.75 -2.277 1 96.38 67 VAL B O 1
ATOM 1795 N N . LEU B 1 68 ? 8.727 10.43 -2.25 1 97.94 68 LEU B N 1
ATOM 1796 C CA . LEU B 1 68 ? 7.969 9.242 -2.633 1 97.94 68 LEU B CA 1
ATOM 1797 C C . LEU B 1 68 ? 6.871 8.945 -1.619 1 97.94 68 LEU B C 1
ATOM 1799 O O . LEU B 1 68 ? 7.121 8.922 -0.412 1 97.94 68 LEU B O 1
ATOM 1803 N N . HIS B 1 69 ? 5.684 8.797 -2.08 1 98.44 69 HIS B N 1
ATOM 1804 C CA . HIS B 1 69 ? 4.559 8.461 -1.213 1 98.44 69 HIS B CA 1
ATOM 1805 C C . HIS B 1 69 ? 4.68 7.043 -0.672 1 98.44 69 HIS B C 1
ATOM 1807 O O . HIS B 1 69 ? 4.996 6.117 -1.419 1 98.44 69 HIS B O 1
ATOM 1813 N N . GLY B 1 70 ? 4.367 6.785 0.559 1 98.25 70 GLY B N 1
ATOM 1814 C CA . GLY B 1 70 ? 4.43 5.461 1.158 1 98.25 70 GLY B CA 1
ATOM 1815 C C . GLY B 1 70 ? 3.518 4.453 0.48 1 98.25 70 GLY B C 1
ATOM 1816 O O . GLY B 1 70 ? 3.807 3.256 0.47 1 98.25 70 GLY B O 1
ATOM 1817 N N . GLY B 1 71 ? 2.449 4.922 -0.031 1 98.38 71 GLY B N 1
ATOM 1818 C CA . GLY B 1 71 ? 1.519 4.062 -0.746 1 98.38 71 GLY B CA 1
ATOM 1819 C C . GLY B 1 71 ? 2.135 3.396 -1.963 1 98.38 71 GLY B C 1
ATOM 1820 O O . GLY B 1 71 ? 1.743 2.289 -2.338 1 98.38 71 GLY B O 1
ATOM 1821 N N . VAL B 1 72 ? 3.074 4.078 -2.602 1 98.31 72 VAL B N 1
ATOM 1822 C CA . VAL B 1 72 ? 3.799 3.504 -3.73 1 98.31 72 VAL B CA 1
ATOM 1823 C C . VAL B 1 72 ? 4.645 2.324 -3.256 1 98.31 72 VAL B C 1
ATOM 1825 O O . VAL B 1 72 ? 4.633 1.257 -3.873 1 98.31 72 VAL B O 1
ATOM 1828 N N . MET B 1 73 ? 5.328 2.57 -2.15 1 98.75 73 MET B N 1
ATOM 1829 C CA . MET B 1 73 ? 6.156 1.517 -1.572 1 98.75 73 MET B CA 1
ATOM 1830 C C . MET B 1 73 ? 5.309 0.318 -1.164 1 98.75 73 MET B C 1
ATOM 1832 O O . MET B 1 73 ? 5.664 -0.827 -1.446 1 98.75 73 MET B O 1
ATOM 1836 N N . MET B 1 74 ? 4.199 0.584 -0.555 1 98.69 74 MET B N 1
ATOM 1837 C CA . MET B 1 74 ? 3.336 -0.487 -0.066 1 98.69 74 MET B CA 1
ATOM 1838 C C . MET B 1 74 ? 2.732 -1.271 -1.226 1 98.69 74 MET B C 1
ATOM 1840 O O . MET B 1 74 ? 2.602 -2.494 -1.152 1 98.69 74 MET B O 1
ATOM 1844 N N . ALA B 1 75 ? 2.312 -0.576 -2.25 1 98.56 75 ALA B N 1
ATOM 1845 C CA . ALA B 1 75 ? 1.784 -1.244 -3.436 1 98.56 75 ALA B CA 1
ATOM 1846 C C . ALA B 1 75 ? 2.818 -2.191 -4.039 1 98.56 75 ALA B C 1
ATOM 1848 O O . ALA B 1 75 ? 2.49 -3.314 -4.426 1 98.56 75 ALA B O 1
ATOM 1849 N N . LEU B 1 76 ? 4.055 -1.702 -4.117 1 98.75 76 LEU B N 1
ATOM 1850 C CA . LEU B 1 76 ? 5.121 -2.555 -4.633 1 98.75 76 LEU B CA 1
ATOM 1851 C C . LEU B 1 76 ? 5.348 -3.754 -3.719 1 98.75 76 LEU B C 1
ATOM 1853 O O . LEU B 1 76 ? 5.512 -4.879 -4.195 1 98.75 76 LEU B O 1
ATOM 1857 N N . ALA B 1 77 ? 5.367 -3.512 -2.451 1 98.75 77 ALA B N 1
ATOM 1858 C CA . ALA B 1 77 ? 5.559 -4.566 -1.46 1 98.75 77 ALA B CA 1
ATOM 1859 C C . ALA B 1 77 ? 4.492 -5.652 -1.601 1 98.75 77 ALA B C 1
ATOM 1861 O O . ALA B 1 77 ? 4.809 -6.844 -1.611 1 98.75 77 ALA B O 1
ATOM 1862 N N . ASP B 1 78 ? 3.297 -5.289 -1.705 1 98.62 78 ASP B N 1
ATOM 1863 C CA . ASP B 1 78 ? 2.205 -6.25 -1.857 1 98.62 78 ASP B CA 1
ATOM 1864 C C . ASP B 1 78 ? 2.338 -7.031 -3.164 1 98.62 78 ASP B C 1
ATOM 1866 O O . ASP B 1 78 ? 2.014 -8.219 -3.219 1 98.62 78 ASP B O 1
ATOM 1870 N N . SER B 1 79 ? 2.773 -6.363 -4.207 1 98.44 79 SER B N 1
ATOM 1871 C CA . SER B 1 79 ? 2.779 -6.922 -5.555 1 98.44 79 SER B CA 1
ATOM 1872 C C . SER B 1 79 ? 3.707 -8.125 -5.652 1 98.44 79 SER B C 1
ATOM 1874 O O . SER B 1 79 ? 3.469 -9.039 -6.449 1 98.44 79 SER B O 1
ATOM 1876 N N . VAL B 1 80 ? 4.688 -8.203 -4.809 1 98.69 80 VAL B N 1
ATOM 1877 C CA . VAL B 1 80 ? 5.664 -9.281 -4.934 1 98.69 80 VAL B CA 1
ATOM 1878 C C . VAL B 1 80 ? 5.086 -10.57 -4.352 1 98.69 80 VAL B C 1
ATOM 1880 O O . VAL B 1 80 ? 5.531 -11.664 -4.695 1 98.69 80 VAL B O 1
ATOM 1883 N N . THR B 1 81 ? 4.137 -10.438 -3.463 1 98.44 81 THR B N 1
ATOM 1884 C CA . THR B 1 81 ? 3.688 -11.586 -2.684 1 98.44 81 THR B CA 1
ATOM 1885 C C . THR B 1 81 ? 2.959 -12.586 -3.572 1 98.44 81 THR B C 1
ATOM 1887 O O . THR B 1 81 ? 3.176 -13.797 -3.459 1 98.44 81 THR B O 1
ATOM 1890 N N . GLY B 1 82 ? 2.121 -12.102 -4.473 1 98 82 GLY B N 1
ATOM 1891 C CA . GLY B 1 82 ? 1.424 -12.992 -5.383 1 98 82 GLY B CA 1
ATOM 1892 C C . GLY B 1 82 ? 2.359 -13.781 -6.285 1 98 82 GLY B C 1
ATOM 1893 O O . GLY B 1 82 ? 2.191 -14.984 -6.461 1 98 82 GLY B O 1
ATOM 1894 N N . VAL B 1 83 ? 3.348 -13.094 -6.801 1 98.81 83 VAL B N 1
ATOM 1895 C CA . VAL B 1 83 ? 4.309 -13.734 -7.695 1 98.81 83 VAL B CA 1
ATOM 1896 C C . VAL B 1 83 ? 5.129 -14.766 -6.922 1 98.81 83 VAL B C 1
ATOM 1898 O O . VAL B 1 83 ? 5.414 -15.852 -7.434 1 98.81 83 VAL B O 1
ATOM 1901 N N . THR B 1 84 ? 5.484 -14.414 -5.727 1 98.94 84 THR B N 1
ATOM 1902 C CA . THR B 1 84 ? 6.242 -15.336 -4.895 1 98.94 84 THR B CA 1
ATOM 1903 C C . THR B 1 84 ? 5.434 -16.609 -4.621 1 98.94 84 THR B C 1
ATOM 1905 O O . THR B 1 84 ? 5.965 -17.719 -4.707 1 98.94 84 THR B O 1
ATOM 1908 N N . GLY B 1 85 ? 4.156 -16.469 -4.297 1 98.81 85 GLY B N 1
ATOM 1909 C CA . GLY B 1 85 ? 3.303 -17.625 -4.152 1 98.81 85 GLY B CA 1
ATOM 1910 C C . GLY B 1 85 ? 3.24 -18.484 -5.406 1 98.81 85 GLY B C 1
ATOM 1911 O O . GLY B 1 85 ? 3.334 -19.703 -5.336 1 98.81 85 GLY B O 1
ATOM 1912 N N . ALA B 1 86 ? 3.125 -17.844 -6.531 1 98.75 86 ALA B N 1
ATOM 1913 C CA . ALA B 1 86 ? 3.047 -18.547 -7.805 1 98.75 86 ALA B CA 1
ATOM 1914 C C . ALA B 1 86 ? 4.32 -19.359 -8.062 1 98.75 86 ALA B C 1
ATOM 1916 O O . ALA B 1 86 ? 4.277 -20.406 -8.703 1 98.75 86 ALA B O 1
ATOM 1917 N N . SER B 1 87 ? 5.438 -18.875 -7.566 1 98.88 87 SER B N 1
ATOM 1918 C CA . SER B 1 87 ? 6.719 -19.531 -7.801 1 98.88 87 SER B CA 1
ATOM 1919 C C . SER B 1 87 ? 6.734 -20.938 -7.191 1 98.88 87 SER B C 1
ATOM 1921 O O . SER B 1 87 ? 7.594 -21.75 -7.531 1 98.88 87 SER B O 1
ATOM 1923 N N . VAL B 1 88 ? 5.812 -21.203 -6.281 1 98.81 88 VAL B N 1
ATOM 1924 C CA . VAL B 1 88 ? 5.742 -22.547 -5.703 1 98.81 88 VAL B CA 1
ATOM 1925 C C . VAL B 1 88 ? 4.387 -23.172 -6.016 1 98.81 88 VAL B C 1
ATOM 1927 O O . VAL B 1 88 ? 3.922 -24.062 -5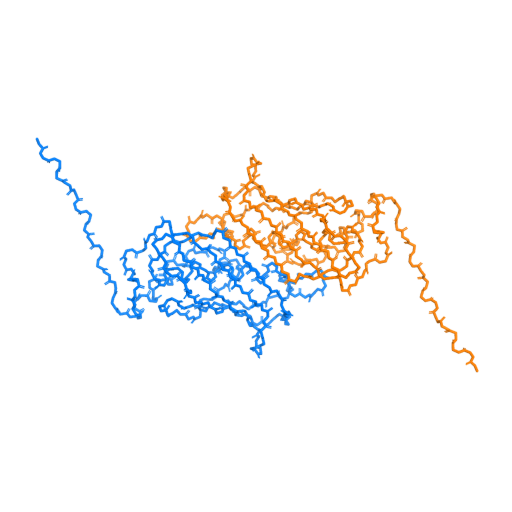.293 1 98.81 88 VAL B O 1
ATOM 1930 N N . GLY B 1 89 ? 3.691 -22.562 -6.996 1 98.62 89 GLY B N 1
ATOM 1931 C CA . GLY B 1 89 ? 2.479 -23.156 -7.535 1 98.62 89 GLY B CA 1
ATOM 1932 C C . GLY B 1 89 ? 1.232 -22.781 -6.758 1 98.62 89 GLY B C 1
ATOM 1933 O O . GLY B 1 89 ? 0.174 -23.391 -6.938 1 98.62 89 GLY B O 1
ATOM 1934 N N . ALA B 1 90 ? 1.293 -21.844 -5.906 1 98.69 90 ALA B N 1
ATOM 1935 C CA . ALA B 1 90 ? 0.17 -21.5 -5.039 1 98.69 90 ALA B CA 1
ATOM 1936 C C . ALA B 1 90 ? -0.53 -20.234 -5.535 1 98.69 90 ALA B C 1
ATOM 1938 O O . ALA B 1 90 ? 0.125 -19.281 -5.969 1 98.69 90 ALA B O 1
ATOM 1939 N N . VAL B 1 91 ? -1.832 -20.203 -5.523 1 98.31 91 VAL B N 1
ATOM 1940 C CA . VAL B 1 91 ? -2.658 -19.016 -5.605 1 98.31 91 VAL B CA 1
ATOM 1941 C C . VAL B 1 91 ? -2.943 -18.484 -4.203 1 98.31 91 VAL B C 1
ATOM 1943 O O . VAL B 1 91 ? -3.521 -19.188 -3.371 1 98.31 91 VAL B O 1
ATOM 1946 N N . VAL B 1 92 ? -2.561 -17.266 -4.016 1 98.31 92 VAL B N 1
ATOM 1947 C CA . VAL B 1 92 ? -2.602 -16.812 -2.629 1 98.31 92 VAL B CA 1
ATOM 1948 C C . VAL B 1 92 ? -3.375 -15.5 -2.541 1 98.31 92 VAL B C 1
ATOM 1950 O O . VAL B 1 92 ? -3.508 -14.781 -3.535 1 98.31 92 VAL B O 1
ATOM 1953 N N . VAL B 1 93 ? -3.881 -15.227 -1.343 1 98.19 93 VAL B N 1
ATOM 1954 C CA . VAL B 1 93 ? -4.426 -13.93 -0.948 1 98.19 93 VAL B CA 1
ATOM 1955 C C . VAL B 1 93 ? -3.76 -13.461 0.343 1 98.19 93 VAL B C 1
ATOM 1957 O O . VAL B 1 93 ? -3.342 -14.281 1.166 1 98.19 93 VAL B O 1
ATOM 1960 N N . THR B 1 94 ? -3.652 -12.234 0.456 1 98.69 94 THR B N 1
ATOM 1961 C CA . THR B 1 94 ? -2.971 -11.664 1.613 1 98.69 94 THR B CA 1
ATOM 1962 C C . THR B 1 94 ? -3.873 -11.703 2.844 1 98.69 94 THR B C 1
ATOM 1964 O O . THR B 1 94 ? -5.023 -11.258 2.789 1 98.69 94 THR B O 1
ATOM 1967 N N . VAL B 1 95 ? -3.383 -12.227 3.904 1 98.81 95 VAL B N 1
ATOM 1968 C CA . VAL B 1 95 ? -4.07 -12.219 5.191 1 98.81 95 VAL B CA 1
ATOM 1969 C C . VAL B 1 95 ? -3.596 -11.031 6.023 1 98.81 95 VAL B C 1
ATOM 1971 O O . VAL B 1 95 ? -4.406 -10.305 6.602 1 98.81 95 VAL B O 1
ATOM 1974 N N . SER B 1 96 ? -2.322 -10.898 6.043 1 98.88 96 SER B N 1
ATOM 1975 C CA . SER B 1 96 ? -1.739 -9.758 6.746 1 98.88 96 SER B CA 1
ATOM 1976 C C . SER B 1 96 ? -0.42 -9.328 6.109 1 98.88 96 SER B C 1
ATOM 1978 O O . SER B 1 96 ? 0.287 -10.156 5.523 1 98.88 96 SER B O 1
ATOM 1980 N N . LEU B 1 97 ? -0.14 -8.109 6.203 1 98.88 97 LEU B N 1
ATOM 1981 C CA . LEU B 1 97 ? 1.13 -7.555 5.746 1 98.88 97 LEU B CA 1
ATOM 1982 C C . LEU B 1 97 ? 1.594 -6.43 6.668 1 98.88 97 LEU B C 1
ATOM 1984 O O . LEU B 1 97 ? 0.82 -5.527 6.988 1 98.88 97 LEU B O 1
ATOM 1988 N N . THR B 1 98 ? 2.816 -6.539 7.105 1 98.88 98 THR B N 1
ATOM 1989 C CA . THR B 1 98 ? 3.455 -5.516 7.922 1 98.88 98 THR B CA 1
ATOM 1990 C C . THR B 1 98 ? 4.691 -4.957 7.219 1 98.88 98 THR B C 1
ATOM 1992 O O . THR B 1 98 ? 5.469 -5.711 6.629 1 98.88 98 THR B O 1
ATOM 1995 N N . MET B 1 99 ? 4.793 -3.707 7.289 1 98.88 99 MET B N 1
ATOM 1996 C CA . MET B 1 99 ? 5.957 -3.039 6.711 1 98.88 99 MET B CA 1
ATOM 1997 C C . MET B 1 99 ? 6.578 -2.066 7.703 1 98.88 99 MET B C 1
ATOM 1999 O O . MET B 1 99 ? 5.875 -1.27 8.328 1 98.88 99 MET B O 1
ATOM 2003 N N . SER B 1 100 ? 7.828 -2.158 7.906 1 98.94 100 SER B N 1
ATOM 2004 C CA . SER B 1 100 ? 8.633 -1.188 8.641 1 98.94 100 SER B CA 1
ATOM 2005 C C . SER B 1 100 ? 9.414 -0.287 7.691 1 98.94 100 SER B C 1
ATOM 2007 O O . SER B 1 100 ? 10.266 -0.764 6.938 1 98.94 100 SER B O 1
ATOM 2009 N N . PHE B 1 101 ? 9.141 0.944 7.785 1 98.88 101 PHE B N 1
ATOM 2010 C CA . PHE B 1 101 ? 9.773 1.921 6.91 1 98.88 101 PHE B CA 1
ATOM 2011 C C . PHE B 1 101 ? 11.07 2.436 7.52 1 98.88 101 PHE B C 1
ATOM 2013 O O . PHE B 1 101 ? 11.117 2.762 8.711 1 98.88 101 PHE B O 1
ATOM 2020 N N . ILE B 1 102 ? 12.086 2.574 6.695 1 98.62 102 ILE B N 1
ATOM 2021 C CA . ILE B 1 102 ? 13.406 2.938 7.199 1 98.62 102 ILE B CA 1
ATOM 2022 C C . ILE B 1 102 ? 13.906 4.184 6.473 1 98.62 102 ILE B C 1
ATOM 2024 O O . ILE B 1 102 ? 14.398 5.121 7.105 1 98.62 102 ILE B O 1
ATOM 2028 N N . ARG B 1 103 ? 13.789 4.105 5.121 1 97.31 103 ARG B N 1
ATOM 2029 C CA . ARG B 1 103 ? 14.344 5.164 4.285 1 97.31 103 ARG B CA 1
ATOM 2030 C C . ARG B 1 103 ? 13.477 5.402 3.055 1 97.31 103 ARG B C 1
ATOM 2032 O O . ARG B 1 103 ? 12.805 4.484 2.576 1 97.31 103 ARG B O 1
ATOM 2039 N N . ASN B 1 104 ? 13.523 6.641 2.646 1 97.25 104 ASN B N 1
ATOM 2040 C CA . ASN B 1 104 ? 12.859 6.961 1.388 1 97.25 104 ASN B CA 1
ATOM 2041 C C . ASN B 1 104 ? 13.836 6.918 0.213 1 97.25 104 ASN B C 1
ATOM 2043 O O . ASN B 1 104 ? 15.023 6.66 0.397 1 97.25 104 ASN B O 1
ATOM 2047 N N . ALA B 1 105 ? 13.266 6.98 -0.963 1 95.94 105 ALA B N 1
ATOM 2048 C CA . ALA B 1 105 ? 14.102 6.992 -2.16 1 95.94 105 ALA B CA 1
ATOM 2049 C C . ALA B 1 105 ? 14 8.328 -2.887 1 95.94 105 ALA B C 1
ATOM 2051 O O . ALA B 1 105 ? 13.078 9.109 -2.645 1 95.94 105 ALA B O 1
ATOM 2052 N N . ARG B 1 106 ? 14.992 8.586 -3.744 1 95 106 ARG B N 1
ATOM 2053 C CA . ARG B 1 106 ? 14.961 9.766 -4.605 1 95 106 ARG B CA 1
ATOM 2054 C C . ARG B 1 106 ? 13.852 9.648 -5.645 1 95 106 ARG B C 1
ATOM 2056 O O . ARG B 1 106 ? 13.727 8.633 -6.328 1 95 106 ARG B O 1
ATOM 2063 N N . PRO B 1 107 ? 13.094 10.75 -5.711 1 95.19 107 PRO B N 1
ATOM 2064 C CA . PRO B 1 107 ? 12.109 10.719 -6.797 1 95.19 107 PRO B CA 1
ATOM 2065 C C . PRO B 1 107 ? 12.75 10.477 -8.164 1 95.19 107 PRO B C 1
ATOM 2067 O O . PRO B 1 107 ? 13.781 11.07 -8.477 1 95.19 107 PRO B O 1
ATOM 2070 N N . GLY B 1 108 ? 12.117 9.586 -8.891 1 97.31 108 GLY B N 1
ATOM 2071 C CA . GLY B 1 108 ? 12.633 9.297 -10.219 1 97.31 108 GLY B CA 1
ATOM 2072 C C . GLY B 1 108 ? 13.602 8.125 -10.234 1 97.31 108 GLY B C 1
ATOM 2073 O O . GLY B 1 108 ? 14.109 7.754 -11.297 1 97.31 108 GLY B O 1
ATOM 2074 N N . SER B 1 109 ? 13.836 7.535 -9.117 1 97.94 109 SER B N 1
ATOM 2075 C CA . SER B 1 109 ? 14.758 6.406 -9.039 1 97.94 109 SER B CA 1
ATOM 2076 C C . SER B 1 109 ? 14.008 5.082 -9.016 1 97.94 109 SER B C 1
ATOM 2078 O O . SER B 1 109 ? 12.789 5.055 -8.82 1 97.94 109 SER B O 1
ATOM 2080 N N . ARG B 1 110 ? 14.766 4.031 -9.32 1 98.62 110 ARG B N 1
ATOM 2081 C CA . ARG B 1 110 ? 14.195 2.688 -9.25 1 98.62 110 ARG B CA 1
ATOM 2082 C C . ARG B 1 110 ? 14.25 2.141 -7.828 1 98.62 110 ARG B C 1
ATOM 2084 O O . ARG B 1 110 ? 15.258 2.291 -7.137 1 98.62 110 ARG B O 1
ATOM 2091 N N . ILE B 1 111 ? 13.148 1.516 -7.414 1 98.81 111 ILE B N 1
ATOM 2092 C CA . ILE B 1 111 ? 13.125 0.784 -6.152 1 98.81 111 ILE B CA 1
ATOM 2093 C C . ILE B 1 111 ? 12.789 -0.682 -6.41 1 98.81 111 ILE B C 1
ATOM 2095 O O . ILE B 1 111 ? 12.141 -1.009 -7.41 1 98.81 111 ILE B O 1
ATOM 2099 N N . ARG B 1 112 ? 13.25 -1.55 -5.496 1 98.88 112 ARG B N 1
ATOM 2100 C CA . ARG B 1 112 ? 13.078 -2.988 -5.688 1 98.88 112 ARG B CA 1
ATOM 2101 C C . ARG B 1 112 ? 12.68 -3.668 -4.383 1 98.88 112 ARG B C 1
ATOM 2103 O O . ARG B 1 112 ? 13.078 -3.232 -3.301 1 98.88 112 ARG B O 1
ATOM 2110 N N . VAL B 1 113 ? 11.938 -4.723 -4.531 1 98.94 113 VAL B N 1
ATOM 2111 C CA . VAL B 1 113 ? 11.602 -5.582 -3.404 1 98.94 113 VAL B CA 1
ATOM 2112 C C . VAL B 1 113 ? 12.062 -7.008 -3.682 1 98.94 113 VAL B C 1
ATOM 2114 O O . VAL B 1 113 ? 11.711 -7.594 -4.711 1 98.94 113 VAL B O 1
ATOM 2117 N N . LYS B 1 114 ? 12.82 -7.543 -2.793 1 98.94 114 LYS B N 1
ATOM 2118 C CA . LYS B 1 114 ? 13.25 -8.938 -2.811 1 98.94 114 LYS B CA 1
ATOM 2119 C C . LYS B 1 114 ? 12.516 -9.75 -1.749 1 98.94 114 LYS B C 1
ATOM 2121 O O . LYS B 1 114 ? 12.516 -9.391 -0.571 1 98.94 114 LYS B O 1
ATOM 2126 N N . SER B 1 115 ? 11.945 -10.836 -2.189 1 98.94 115 SER B N 1
ATOM 2127 C CA . SER B 1 115 ? 11.133 -11.625 -1.265 1 98.94 115 SER B CA 1
ATOM 2128 C C . SER B 1 115 ? 11.586 -13.086 -1.244 1 98.94 115 SER B C 1
ATOM 2130 O O . SER B 1 115 ? 12.219 -13.555 -2.188 1 98.94 115 SER B O 1
ATOM 2132 N N . HIS B 1 116 ? 11.258 -13.758 -0.153 1 98.94 116 HIS B N 1
ATOM 2133 C CA . HIS B 1 116 ? 11.445 -15.195 -0.045 1 98.94 116 HIS B CA 1
ATOM 2134 C C . HIS B 1 116 ? 10.438 -15.812 0.924 1 98.94 116 HIS B C 1
ATOM 2136 O O . HIS B 1 116 ? 9.992 -15.148 1.862 1 98.94 116 HIS B O 1
ATOM 2142 N N . ILE B 1 117 ? 10.156 -17.047 0.701 1 98.94 117 ILE B N 1
ATOM 2143 C CA . ILE B 1 117 ? 9.242 -17.781 1.557 1 98.94 117 ILE B CA 1
ATOM 2144 C C . ILE B 1 117 ? 9.977 -18.281 2.797 1 98.94 117 ILE B C 1
ATOM 2146 O O . ILE B 1 117 ? 10.992 -18.984 2.688 1 98.94 117 ILE B O 1
ATOM 2150 N N . THR B 1 118 ? 9.445 -17.969 3.924 1 98.88 118 THR B N 1
ATOM 2151 C CA . THR B 1 118 ? 10.039 -18.438 5.172 1 98.88 118 THR B CA 1
ATOM 2152 C C . THR B 1 118 ? 9.289 -19.656 5.707 1 98.88 118 THR B C 1
ATOM 2154 O O . THR B 1 118 ? 9.836 -20.422 6.512 1 98.88 118 THR B O 1
ATOM 2157 N N . HIS B 1 119 ? 8.086 -19.812 5.316 1 98.75 119 HIS B N 1
ATOM 2158 C CA . HIS B 1 119 ? 7.262 -20.969 5.66 1 98.75 119 HIS B CA 1
ATOM 2159 C C . HIS B 1 119 ? 6.293 -21.312 4.531 1 98.75 119 HIS B C 1
ATOM 2161 O O . HIS B 1 119 ? 5.488 -20.469 4.129 1 98.75 119 HIS B O 1
ATOM 2167 N N . ASN B 1 120 ? 6.422 -22.438 4.023 1 98.44 120 ASN B N 1
ATOM 2168 C CA . ASN B 1 120 ? 5.566 -22.953 2.965 1 98.44 120 ASN B CA 1
ATOM 2169 C C . ASN B 1 120 ? 4.672 -24.078 3.467 1 98.44 120 ASN B C 1
ATOM 2171 O O . ASN B 1 120 ? 4.984 -25.25 3.27 1 98.44 120 ASN B O 1
ATOM 2175 N N . GLY B 1 121 ? 3.553 -23.672 4.047 1 97.62 121 GLY B N 1
ATOM 2176 C CA . GLY B 1 121 ? 2.666 -24.641 4.66 1 97.62 121 GLY B CA 1
ATOM 2177 C C . GLY B 1 121 ? 1.599 -25.156 3.713 1 97.62 121 GLY B C 1
ATOM 2178 O O . GLY B 1 121 ? 1.632 -24.875 2.516 1 97.62 121 GLY B O 1
ATOM 2179 N N . ARG B 1 122 ? 0.651 -25.969 4.266 1 96.81 122 ARG B N 1
ATOM 2180 C CA . ARG B 1 122 ? -0.435 -26.562 3.492 1 96.81 122 ARG B CA 1
ATOM 2181 C C . ARG B 1 122 ? -1.485 -25.516 3.135 1 96.81 122 ARG B C 1
ATOM 2183 O O . ARG B 1 122 ? -2.025 -25.531 2.027 1 96.81 122 ARG B O 1
ATOM 2190 N N . THR B 1 123 ? -1.647 -24.609 4.133 1 98.19 123 THR B N 1
ATOM 2191 C CA . THR B 1 123 ? -2.744 -23.656 3.949 1 98.19 123 THR B CA 1
ATOM 2192 C C . THR B 1 123 ? -2.227 -22.219 3.932 1 98.19 123 THR B C 1
ATOM 2194 O O . THR B 1 123 ? -2.916 -21.312 3.463 1 98.19 123 THR B O 1
ATOM 2197 N N . THR B 1 124 ? -1.015 -22.062 4.492 1 98.56 124 THR B N 1
ATOM 2198 C CA . THR B 1 124 ? -0.482 -20.703 4.562 1 98.56 124 THR B CA 1
ATOM 2199 C C . THR B 1 124 ? 0.967 -20.672 4.086 1 98.56 124 THR B C 1
ATOM 2201 O O . THR B 1 124 ? 1.68 -21.672 4.168 1 98.56 124 THR B O 1
ATOM 2204 N N . ILE B 1 125 ? 1.307 -19.531 3.578 1 98.88 125 ILE B N 1
ATOM 2205 C CA . ILE B 1 125 ? 2.684 -19.203 3.221 1 98.88 125 ILE B CA 1
ATOM 2206 C C . ILE B 1 125 ? 3.104 -17.906 3.906 1 98.88 125 ILE B C 1
ATOM 2208 O O . ILE B 1 125 ? 2.334 -16.953 3.947 1 98.88 125 ILE B O 1
ATOM 2212 N N . VAL B 1 126 ? 4.258 -17.875 4.523 1 98.94 126 VAL B N 1
ATOM 2213 C CA . VAL B 1 126 ? 4.824 -16.656 5.082 1 98.94 126 VAL B CA 1
ATOM 2214 C C . VAL B 1 126 ? 5.941 -16.141 4.18 1 98.94 126 VAL B C 1
ATOM 2216 O O . VAL B 1 126 ? 6.848 -16.891 3.811 1 98.94 126 VAL B O 1
ATOM 2219 N N . ILE B 1 127 ? 5.871 -14.945 3.807 1 98.94 127 ILE B N 1
ATOM 2220 C CA . ILE B 1 127 ? 6.828 -14.328 2.898 1 98.94 127 ILE B CA 1
ATOM 2221 C C . ILE B 1 127 ? 7.508 -13.148 3.592 1 98.94 127 ILE B C 1
ATOM 2223 O O . ILE B 1 127 ? 6.836 -12.242 4.086 1 98.94 127 ILE B O 1
ATOM 2227 N N . ALA B 1 128 ? 8.789 -13.203 3.66 1 99 128 ALA B N 1
ATOM 2228 C CA . ALA B 1 128 ? 9.602 -12.062 4.07 1 99 128 ALA B CA 1
ATOM 2229 C C . ALA B 1 128 ? 10.18 -11.336 2.861 1 99 128 ALA B C 1
ATOM 2231 O O . ALA B 1 128 ? 10.469 -11.953 1.835 1 99 128 ALA B O 1
ATOM 2232 N N . ALA B 1 129 ? 10.328 -10.016 3.01 1 98.94 129 ALA B N 1
ATOM 2233 C CA . ALA B 1 129 ? 10.883 -9.242 1.9 1 98.94 129 ALA B CA 1
ATOM 2234 C C . ALA B 1 129 ? 11.609 -7.996 2.408 1 98.94 129 ALA B C 1
ATOM 2236 O O . ALA B 1 129 ? 11.406 -7.57 3.547 1 98.94 129 ALA B O 1
ATOM 2237 N N . GLU B 1 130 ? 12.438 -7.523 1.586 1 98.94 130 GLU B N 1
ATOM 2238 C CA . GLU B 1 130 ? 13.18 -6.285 1.805 1 98.94 130 GLU B CA 1
ATOM 2239 C C . GLU B 1 130 ? 13.117 -5.379 0.578 1 98.94 130 GLU B C 1
ATOM 2241 O O . GLU B 1 130 ? 13.211 -5.855 -0.556 1 98.94 130 GLU B O 1
ATOM 2246 N N . MET B 1 131 ? 12.938 -4.113 0.859 1 98.94 131 MET B N 1
ATOM 2247 C CA . MET B 1 131 ? 12.898 -3.117 -0.207 1 98.94 131 MET B CA 1
ATOM 2248 C C . MET B 1 131 ? 14.188 -2.311 -0.247 1 98.94 131 MET B C 1
ATOM 2250 O O . MET B 1 131 ? 14.711 -1.917 0.796 1 98.94 131 MET B O 1
ATOM 2254 N N . TYR B 1 132 ? 14.656 -2.027 -1.438 1 98.88 132 TYR B N 1
ATOM 2255 C CA . TYR B 1 132 ? 15.914 -1.311 -1.628 1 98.88 132 TYR B CA 1
ATOM 2256 C C . TYR B 1 132 ? 15.742 -0.172 -2.627 1 98.88 132 TYR B C 1
ATOM 2258 O O . TYR B 1 132 ? 14.961 -0.28 -3.576 1 98.88 132 TYR B O 1
ATOM 2266 N N . ASP B 1 133 ? 16.562 0.857 -2.389 1 98.44 133 ASP B N 1
ATOM 2267 C CA . ASP B 1 133 ? 16.625 1.923 -3.385 1 98.44 133 ASP B CA 1
ATOM 2268 C C . ASP B 1 133 ? 17.688 1.619 -4.449 1 98.44 133 ASP B C 1
ATOM 2270 O O . ASP B 1 133 ? 18.219 0.513 -4.496 1 98.44 133 ASP B O 1
ATOM 2274 N N . GLU B 1 134 ? 17.891 2.572 -5.305 1 97.44 134 GLU B N 1
ATOM 2275 C CA . GLU B 1 134 ? 18.766 2.375 -6.453 1 97.44 134 GLU B CA 1
ATOM 2276 C C . GLU B 1 134 ? 20.219 2.182 -6.02 1 97.44 134 GLU B C 1
ATOM 2278 O O . GLU B 1 134 ? 21.031 1.615 -6.758 1 97.44 134 GLU B O 1
ATOM 2283 N N . ASP B 1 135 ? 20.562 2.668 -4.867 1 97.5 135 ASP B N 1
ATOM 2284 C CA . ASP B 1 135 ? 21.906 2.5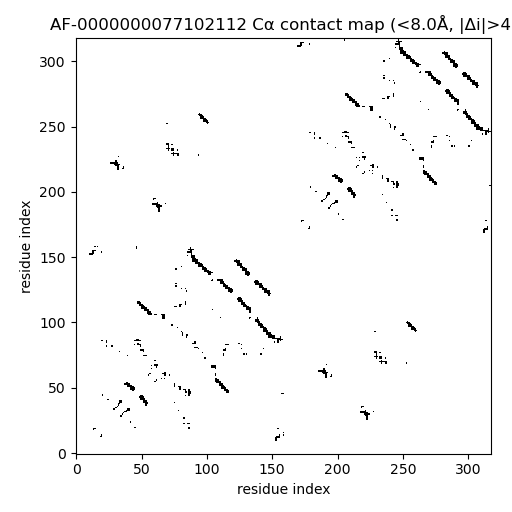53 -4.34 1 97.5 135 ASP B CA 1
ATOM 2285 C C . ASP B 1 135 ? 22.031 1.348 -3.408 1 97.5 135 ASP B C 1
ATOM 2287 O O . ASP B 1 135 ? 22.984 1.253 -2.633 1 97.5 135 ASP B O 1
ATOM 2291 N N . ASP B 1 136 ? 21.031 0.505 -3.369 1 97.94 136 ASP B N 1
ATOM 2292 C CA . ASP B 1 136 ? 21 -0.72 -2.576 1 97.94 136 ASP B CA 1
ATOM 2293 C C . ASP B 1 136 ? 20.984 -0.408 -1.082 1 97.94 136 ASP B C 1
ATOM 2295 O O . ASP B 1 136 ? 21.562 -1.146 -0.28 1 97.94 136 ASP B O 1
ATOM 2299 N N . LYS B 1 137 ? 20.453 0.713 -0.786 1 98.44 137 LYS B N 1
ATOM 2300 C CA . LYS B 1 137 ? 20.172 1.011 0.615 1 98.44 137 LYS B CA 1
ATOM 2301 C C . LYS B 1 137 ? 18.797 0.5 1.02 1 98.44 137 LYS B C 1
ATOM 2303 O O . LYS B 1 137 ? 17.828 0.669 0.28 1 98.44 137 LYS B O 1
ATOM 2308 N N . LEU B 1 138 ? 18.766 -0.13 2.203 1 98.88 138 LEU B N 1
ATOM 2309 C CA . LEU B 1 138 ? 17.531 -0.711 2.709 1 98.88 138 LEU B CA 1
ATOM 2310 C C . LEU B 1 138 ? 16.5 0.375 3.002 1 98.88 138 LEU B C 1
ATOM 2312 O O . LEU B 1 138 ? 16.797 1.338 3.715 1 98.88 138 LEU B O 1
ATOM 2316 N N . MET B 1 139 ? 15.336 0.182 2.434 1 98.88 139 MET B N 1
ATOM 2317 C CA . MET B 1 139 ? 14.266 1.162 2.588 1 98.88 139 MET B CA 1
ATOM 2318 C C . MET B 1 139 ? 13.203 0.662 3.564 1 98.88 139 MET B C 1
ATOM 2320 O O . MET B 1 139 ? 12.539 1.46 4.227 1 98.88 139 MET B O 1
ATOM 2324 N N . ALA B 1 140 ? 12.961 -0.666 3.613 1 98.94 140 ALA B N 1
ATOM 2325 C CA . ALA B 1 140 ? 11.875 -1.196 4.43 1 98.94 140 ALA B CA 1
ATOM 2326 C C . ALA B 1 140 ? 12 -2.707 4.598 1 98.94 140 ALA B C 1
ATOM 2328 O O . ALA B 1 140 ? 12.57 -3.387 3.744 1 98.94 140 ALA B O 1
ATOM 2329 N N . ASN B 1 141 ? 11.453 -3.205 5.664 1 98.94 141 ASN B N 1
ATOM 2330 C CA . ASN B 1 141 ? 11.203 -4.621 5.895 1 98.94 141 ASN B CA 1
ATOM 2331 C C . ASN B 1 141 ? 9.719 -4.957 5.773 1 98.94 141 ASN B C 1
ATOM 2333 O O . ASN B 1 141 ? 8.867 -4.18 6.199 1 98.94 141 ASN B O 1
ATOM 2337 N N . ILE B 1 142 ? 9.492 -6.125 5.215 1 98.94 142 ILE B N 1
ATOM 2338 C CA . ILE B 1 142 ? 8.117 -6.543 4.969 1 98.94 142 ILE B CA 1
ATOM 2339 C C . ILE B 1 142 ? 7.918 -7.977 5.453 1 98.94 142 ILE B C 1
ATOM 2341 O O . ILE B 1 142 ? 8.789 -8.828 5.258 1 98.94 142 ILE B O 1
ATOM 2345 N N . LEU B 1 143 ? 6.812 -8.227 6.047 1 98.94 143 LEU B N 1
ATOM 2346 C CA . LEU B 1 143 ? 6.363 -9.57 6.398 1 98.94 143 LEU B CA 1
ATOM 2347 C C . LEU B 1 143 ? 4.895 -9.766 6.035 1 98.94 143 LEU B C 1
ATOM 2349 O O . LEU B 1 143 ? 4.047 -8.945 6.406 1 98.94 143 LEU B O 1
ATOM 2353 N N . ALA B 1 144 ? 4.645 -10.836 5.336 1 98.94 144 ALA B N 1
ATOM 2354 C CA . ALA B 1 144 ? 3.281 -11.086 4.879 1 98.94 144 ALA B CA 1
ATOM 2355 C C . ALA B 1 144 ? 2.854 -12.516 5.188 1 98.94 144 ALA B C 1
ATOM 2357 O O . ALA B 1 144 ? 3.637 -13.453 5.016 1 98.94 144 ALA B O 1
ATOM 2358 N N . ASP B 1 145 ? 1.662 -12.672 5.652 1 98.94 145 ASP B N 1
ATOM 2359 C CA . ASP B 1 145 ? 0.983 -13.961 5.758 1 98.94 145 ASP B CA 1
ATOM 2360 C C . ASP B 1 145 ? -0.025 -14.148 4.629 1 98.94 145 ASP B C 1
ATOM 2362 O O . ASP B 1 145 ? -0.925 -13.32 4.449 1 98.94 145 ASP B O 1
ATOM 2366 N N . MET B 1 146 ? 0.147 -15.211 3.961 1 98.88 146 MET B N 1
ATOM 2367 C CA . MET B 1 146 ? -0.703 -15.5 2.811 1 98.88 146 MET B CA 1
ATOM 2368 C C . MET B 1 146 ? -1.544 -16.75 3.053 1 98.88 146 MET B C 1
ATOM 2370 O O . MET B 1 146 ? -1.062 -17.719 3.627 1 98.88 146 MET B O 1
ATOM 2374 N N . MET B 1 147 ? -2.752 -16.734 2.545 1 98.81 147 MET B N 1
ATOM 2375 C CA . MET B 1 147 ? -3.59 -17.938 2.514 1 98.81 147 MET B CA 1
ATOM 2376 C C . MET B 1 147 ? -3.613 -18.547 1.116 1 98.81 147 MET B C 1
ATOM 2378 O O . MET B 1 147 ? -3.801 -17.844 0.127 1 98.81 147 MET B O 1
ATOM 2382 N N . ILE B 1 148 ? -3.395 -19.797 1.044 1 98.69 148 ILE B N 1
ATOM 2383 C CA . ILE B 1 148 ? -3.49 -20.516 -0.225 1 98.69 148 ILE B CA 1
ATOM 2384 C C . ILE B 1 148 ? -4.957 -20.766 -0.563 1 98.69 148 ILE B C 1
ATOM 2386 O O . ILE B 1 148 ? -5.66 -21.453 0.182 1 98.69 148 ILE B O 1
ATOM 2390 N N . VAL B 1 149 ? -5.375 -20.281 -1.699 1 98.19 149 VAL B N 1
ATOM 2391 C CA . VAL B 1 149 ? -6.793 -20.422 -2.023 1 98.19 149 VAL B CA 1
ATOM 2392 C C . VAL B 1 149 ? -6.953 -21.312 -3.26 1 98.19 149 VAL B C 1
ATOM 2394 O O . VAL B 1 149 ? -8.07 -21.719 -3.598 1 98.19 149 VAL B O 1
ATOM 2397 N N . ASP B 1 150 ? -5.938 -21.562 -3.973 1 97.81 150 ASP B N 1
ATOM 2398 C CA . ASP B 1 150 ? -5.895 -22.406 -5.156 1 97.81 150 ASP B CA 1
ATOM 2399 C C . ASP B 1 150 ? -4.453 -22.75 -5.539 1 97.81 150 ASP B C 1
ATOM 2401 O O . ASP B 1 150 ? -3.516 -22.375 -4.824 1 97.81 150 ASP B O 1
ATOM 2405 N N . HIS B 1 151 ? -4.297 -23.453 -6.645 1 97.81 151 HIS B N 1
ATOM 2406 C CA . HIS B 1 151 ? -2.971 -23.812 -7.137 1 97.81 151 HIS B CA 1
ATOM 2407 C C . HIS B 1 151 ? -2.893 -23.672 -8.656 1 97.81 151 HIS B C 1
ATOM 2409 O O . HIS B 1 151 ? -3.912 -23.75 -9.344 1 97.81 151 HIS B O 1
ATOM 2415 N N . PHE B 1 152 ? -1.696 -23.422 -9.07 1 97.69 152 PHE B N 1
ATOM 2416 C CA . PHE B 1 152 ? -1.345 -23.625 -10.469 1 97.69 152 PHE B CA 1
ATOM 2417 C C . PHE B 1 152 ? -0.801 -25.031 -10.695 1 97.69 152 PHE B C 1
ATOM 2419 O O . PHE B 1 152 ? 0.385 -25.281 -10.484 1 97.69 152 PHE B O 1
ATOM 2426 N N . PRO B 1 153 ? -1.579 -25.875 -11.219 1 96.75 153 PRO B N 1
ATOM 2427 C CA . PRO B 1 153 ? -1.223 -27.297 -11.211 1 96.75 153 PRO B CA 1
ATOM 2428 C C . PRO B 1 153 ? 0.048 -27.594 -12.008 1 96.75 153 PRO B C 1
ATOM 2430 O O . PRO B 1 153 ? 0.724 -28.594 -11.758 1 96.75 153 PRO B O 1
ATOM 2433 N N . GLU B 1 154 ? 0.355 -26.75 -12.938 1 97.25 154 GLU B N 1
ATOM 2434 C CA . GLU B 1 154 ? 1.507 -27 -13.797 1 97.25 154 GLU B CA 1
ATOM 2435 C C . GLU B 1 154 ? 2.805 -26.578 -13.125 1 97.25 154 GLU B C 1
ATOM 2437 O O . GLU B 1 154 ? 3.896 -26.891 -13.594 1 97.25 154 GLU B O 1
ATOM 2442 N N . ILE B 1 155 ? 2.73 -25.828 -12.047 1 98.38 155 ILE B N 1
ATOM 2443 C CA . ILE B 1 155 ? 3.916 -25.312 -11.367 1 98.38 155 ILE B CA 1
ATOM 2444 C C . ILE B 1 155 ? 4.195 -26.141 -10.117 1 98.38 155 ILE B C 1
ATOM 2446 O O . ILE B 1 155 ? 3.389 -26.172 -9.188 1 98.38 155 ILE B O 1
ATOM 2450 N N . PRO B 1 156 ? 5.32 -26.797 -10.078 1 97.75 156 PRO B N 1
ATOM 2451 C CA . PRO B 1 156 ? 5.629 -27.656 -8.922 1 97.75 156 PRO B CA 1
ATOM 2452 C C . PRO B 1 156 ? 5.969 -26.844 -7.672 1 97.75 156 PRO B C 1
ATOM 2454 O O . PRO B 1 156 ? 6.379 -25.688 -7.773 1 97.75 156 PRO B O 1
ATOM 2457 N N . ARG B 1 157 ? 5.824 -27.438 -6.566 1 97.31 157 ARG B N 1
ATOM 2458 C CA . ARG B 1 157 ? 6.074 -26.812 -5.266 1 97.31 157 ARG B CA 1
ATOM 2459 C C . ARG B 1 157 ? 7.559 -26.547 -5.066 1 97.31 157 ARG B C 1
ATOM 2461 O O . ARG B 1 157 ? 7.938 -25.672 -4.289 1 97.31 157 ARG B O 1
ATOM 2468 N N . LYS B 1 158 ? 8.383 -27.406 -5.711 1 97.44 158 LYS B N 1
ATOM 2469 C CA . LYS B 1 158 ? 9.836 -27.266 -5.637 1 97.44 158 LYS B CA 1
ATOM 2470 C C . LYS B 1 158 ? 10.477 -27.438 -7.012 1 97.44 158 LYS B C 1
ATOM 2472 O O . LYS B 1 158 ? 10.078 -28.312 -7.777 1 97.44 158 LYS B O 1
ATOM 2477 N N . TRP B 1 159 ? 11.469 -26.656 -7.312 1 97.31 159 TRP B N 1
ATOM 2478 C CA . TRP B 1 159 ? 12.219 -26.781 -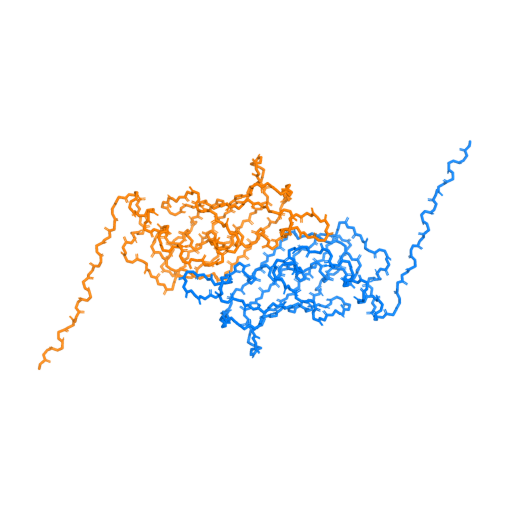8.555 1 97.31 159 TRP B CA 1
ATOM 2479 C C . TRP B 1 159 ? 13.516 -26 -8.492 1 97.31 159 TRP B C 1
ATOM 2481 O O . TRP B 1 159 ? 13.68 -25.125 -7.633 1 97.31 159 TRP B O 1
#

Foldseek 3Di:
DPPPPPPPPQQAADDDPVVLVVVLCVVCCPVCVCCPNQNKAFDDADQQKTKIKGQAAQVPQADPVSFGDVVNVVVQVVVGVQSSQVSQFFGKDWPDKDKDFDDTEDGRWMKMKMKGWPDDDPFKTKMKIWMATPVRDTTMIMITIITGDDGRSRRHNHD/DPPPPPPPPQQAADDDPVVLVVVLCVVCCPVCVCCPNQNKAFDDADQQKTKIKGQAAQVPQADPVSFGDVVNVVVQVVVGVQSSQVSQFFGKDWPDKDKDFDDTEDGRWMKMKMKGWPDDDPFKTKMKIWMATPVRDTGMIMITIITGDDGRSRRHNHD

Nearest PDB structures (foldseek):
  2fs2-assembly1_B  TM=9.316E-01  e=4.861E-12  Escherichia coli
  3lbe-assembly1_B  TM=9.542E-01  e=3.345E-11  Streptococcus mutans UA159
  4xy6-assembly1_A  TM=9.456E-01  e=2.597E-10  Streptococcus pneumoniae TIGR4
  4zrb-assembly1_D  TM=9.419E-01  e=2.445E-10  Streptococcus pneumoniae TIGR4
  4xy5-assembly1_A  TM=9.526E-01  e=4.467E-10  Streptococcus pneumoniae TIGR4

Secondary structure (DSSP, 8-state):
-----------PPP-SHHHHHHHHHHHTTT-IIIIIIS--EEEEEETTEEEEEEE--TTTSB-TTSSB-HHHHHHHHHHHHHHHHHTTTEEEEEEEEEEEE-----TT-EEEEEEEEEEE-SSEEEEEEEEE-TT--EEEEEEEEEEEEEE-TTS-S--/-----------PPP-SHHHHHHHHHHHHTT-IIIIIIS--EEEEEETTEEEEEEE--HHHHB-TTSSB-HHHHHHHHHHHHHHHHHTTTEEEEEEEEEEEE-----TT-EEEEEEEEEEE-SSEEEEEEEEE-TT--EEEEEEEEEEEEEE-TTS-S--

pLDDT: mean 94.7, std 12.88, range [35.31, 99.0]

Solvent-accessible surface area (backbone atoms only — not comparable to full-atom values): 16268 Å² total; per-residue (Å²): 131,82,79,74,73,77,69,75,75,78,63,71,56,55,81,50,67,70,58,46,50,52,48,55,53,58,61,49,57,64,10,23,26,44,50,72,59,64,47,46,43,81,75,44,74,44,65,35,28,29,30,32,33,34,70,42,43,59,80,38,39,9,30,58,82,65,38,58,31,65,25,56,57,41,23,54,59,48,58,44,50,50,56,28,34,41,41,34,13,31,34,56,46,70,41,32,42,36,38,38,50,72,45,86,54,63,66,56,39,44,37,36,37,42,37,34,59,78,38,84,56,94,54,38,35,33,37,40,34,40,28,27,33,77,84,68,44,71,20,31,43,38,44,33,38,29,37,53,77,49,65,42,69,42,38,42,70,71,114,132,80,80,73,74,78,70,76,75,77,63,72,54,55,82,50,67,70,58,44,48,52,49,54,53,58,61,48,58,65,10,25,26,43,50,71,60,64,46,45,43,80,74,44,77,44,67,36,29,28,29,31,34,32,72,42,41,60,78,38,39,11,30,57,81,65,36,58,30,66,24,55,56,43,22,54,58,49,57,44,52,51,56,28,34,42,40,33,13,31,33,58,45,69,39,30,41,37,38,39,50,74,45,85,54,65,66,56,37,43,35,36,37,43,36,34,60,78,39,84,56,94,54,38,36,32,37,40,33,40,28,26,32,77,82,69,43,72,19,32,43,37,42,32,38,28,37,51,79,49,64,41,69,42,39,43,69,72,113

Radius of gyration: 21.91 Å; Cα contacts (8 Å, |Δi|>4): 772; chains: 2; bounding box: 51×91×40 Å